Protein AF-A0A0N5BF12-F1 (afdb_monomer_lite)

Organism: Strongyloides papillosus (NCBI:txid174720)

Structure (mmCIF, N/CA/C/O backbone):
data_AF-A0A0N5BF12-F1
#
_entry.id   AF-A0A0N5BF12-F1
#
loop_
_atom_site.group_PDB
_atom_site.id
_atom_site.type_symbol
_atom_site.label_atom_id
_atom_site.label_alt_id
_atom_site.label_comp_id
_atom_site.label_asym_id
_atom_site.label_entity_id
_atom_site.label_seq_id
_atom_site.pdbx_PDB_ins_code
_atom_site.Cartn_x
_atom_site.Cartn_y
_atom_site.Cartn_z
_atom_site.occupancy
_atom_site.B_iso_or_equiv
_atom_site.auth_seq_id
_atom_site.auth_comp_id
_atom_site.auth_asym_id
_atom_site.auth_atom_id
_atom_site.pdbx_PDB_model_num
ATOM 1 N N . MET A 1 1 ? 29.589 -7.990 -1.585 1.00 37.62 1 MET A N 1
ATOM 2 C CA . MET A 1 1 ? 29.046 -6.636 -1.322 1.00 37.62 1 MET A CA 1
ATOM 3 C C . MET A 1 1 ? 29.061 -5.753 -2.573 1.00 37.62 1 MET A C 1
ATOM 5 O O . MET A 1 1 ? 28.002 -5.267 -2.945 1.00 37.62 1 MET A O 1
ATOM 9 N N . TYR A 1 2 ? 30.190 -5.643 -3.291 1.00 28.61 2 TYR A N 1
ATOM 10 C CA . TYR A 1 2 ? 30.292 -4.866 -4.543 1.00 28.61 2 TYR A CA 1
ATOM 11 C C . TYR A 1 2 ? 29.327 -5.344 -5.652 1.00 28.61 2 TYR A C 1
ATOM 13 O O . TYR A 1 2 ? 28.677 -4.525 -6.284 1.00 28.61 2 TYR A O 1
ATOM 21 N N . LEU A 1 3 ? 29.133 -6.661 -5.820 1.00 28.19 3 LEU A N 1
ATOM 22 C CA . LEU A 1 3 ? 28.172 -7.225 -6.788 1.00 28.19 3 LEU A CA 1
ATOM 23 C C . LEU A 1 3 ? 26.692 -7.016 -6.412 1.00 28.19 3 LEU A C 1
ATOM 25 O O . LEU A 1 3 ? 25.857 -6.921 -7.302 1.00 28.19 3 LEU A O 1
ATOM 29 N N . PHE A 1 4 ? 26.367 -6.931 -5.116 1.00 35.53 4 PHE A N 1
ATOM 30 C CA . PHE A 1 4 ? 24.990 -6.753 -4.622 1.00 35.53 4 PHE A CA 1
ATOM 31 C C . PHE A 1 4 ? 24.535 -5.295 -4.783 1.00 35.53 4 PHE A C 1
ATOM 33 O O . PHE A 1 4 ? 23.446 -5.023 -5.279 1.00 35.53 4 PHE A O 1
ATOM 40 N N . ALA A 1 5 ? 25.427 -4.347 -4.473 1.00 38.00 5 ALA A N 1
ATOM 41 C CA . ALA A 1 5 ? 25.211 -2.934 -4.769 1.00 38.00 5 ALA A CA 1
ATOM 42 C C . ALA A 1 5 ? 25.108 -2.690 -6.285 1.00 38.00 5 ALA A C 1
ATOM 44 O O . ALA A 1 5 ? 24.227 -1.958 -6.731 1.00 38.00 5 ALA A O 1
ATOM 45 N N . LYS A 1 6 ? 25.930 -3.383 -7.092 1.00 38.12 6 LYS A N 1
ATOM 46 C CA . LYS A 1 6 ? 25.865 -3.282 -8.555 1.00 38.12 6 LYS A CA 1
ATOM 47 C C . LYS A 1 6 ? 24.663 -3.985 -9.200 1.00 38.12 6 LYS A C 1
ATOM 49 O O . LYS A 1 6 ? 24.475 -3.852 -10.392 1.00 38.12 6 LYS A O 1
ATOM 54 N N . THR A 1 7 ? 23.866 -4.765 -8.475 1.00 46.75 7 THR A N 1
ATOM 55 C CA . THR A 1 7 ? 22.703 -5.462 -9.063 1.00 46.75 7 THR A CA 1
ATOM 56 C C . THR A 1 7 ? 21.375 -4.868 -8.626 1.00 46.75 7 THR A C 1
ATOM 58 O O . THR A 1 7 ? 20.435 -4.917 -9.421 1.00 46.75 7 THR A O 1
ATOM 61 N N . ILE A 1 8 ? 21.310 -4.292 -7.421 1.00 46.97 8 ILE A N 1
ATOM 62 C CA . ILE A 1 8 ? 20.120 -3.613 -6.889 1.00 46.97 8 ILE A CA 1
ATOM 63 C C . ILE A 1 8 ? 20.151 -2.115 -7.233 1.00 46.97 8 ILE A C 1
ATOM 65 O O . ILE A 1 8 ? 19.179 -1.604 -7.772 1.00 46.97 8 ILE A O 1
ATOM 69 N N . PHE A 1 9 ? 21.287 -1.426 -7.043 1.00 44.34 9 PHE A N 1
ATOM 70 C CA . PHE A 1 9 ? 21.372 0.027 -7.257 1.00 44.34 9 PHE A CA 1
ATOM 71 C C . PHE A 1 9 ? 21.919 0.459 -8.627 1.00 44.34 9 PHE A C 1
ATOM 73 O O . PHE A 1 9 ? 21.584 1.555 -9.068 1.00 44.34 9 PHE A O 1
ATOM 80 N N . SER A 1 10 ? 22.710 -0.360 -9.342 1.00 44.72 10 SER A N 1
ATOM 81 C CA . SER A 1 10 ? 23.391 0.105 -10.580 1.00 44.72 10 SER A CA 1
ATOM 82 C C . SER A 1 10 ? 22.486 0.359 -11.782 1.00 44.72 10 SER A C 1
ATOM 84 O O . SER A 1 10 ? 22.983 0.692 -12.855 1.00 44.72 10 SER A O 1
ATOM 86 N N . GLN A 1 11 ? 21.193 0.100 -11.652 1.00 56.38 11 GLN A N 1
ATOM 87 C CA . GLN A 1 11 ? 20.221 0.377 -12.701 1.00 56.38 11 GLN A CA 1
ATOM 88 C C . GLN A 1 11 ? 19.159 1.349 -12.205 1.00 56.38 11 GLN A C 1
ATOM 90 O O . GLN A 1 11 ? 18.125 1.488 -12.835 1.00 56.38 11 GLN A O 1
ATOM 95 N N . CYS A 1 12 ? 19.376 2.050 -11.093 1.00 61.88 12 CYS A N 1
ATOM 96 C CA . CYS A 1 12 ? 18.448 3.087 -10.685 1.00 61.88 12 CYS A CA 1
ATOM 97 C C . CYS A 1 12 ? 18.539 4.301 -11.639 1.00 61.88 12 CYS A C 1
ATOM 99 O O . CYS A 1 12 ? 19.627 4.839 -11.833 1.00 61.88 12 CYS A O 1
ATOM 101 N N . PRO A 1 13 ? 17.410 4.815 -12.165 1.00 60.56 13 PRO A N 1
ATOM 102 C CA . PRO A 1 13 ? 17.403 5.947 -13.099 1.00 60.56 13 PRO A CA 1
ATOM 103 C C . PRO A 1 13 ? 17.800 7.289 -12.448 1.00 60.56 13 PRO A C 1
ATOM 105 O O . PRO A 1 13 ? 17.883 8.313 -13.119 1.00 60.56 13 PRO A O 1
ATOM 108 N N . ASN A 1 14 ? 17.948 7.328 -11.121 1.00 71.50 14 ASN A N 1
ATOM 109 C CA . ASN A 1 14 ? 18.557 8.421 -10.361 1.00 71.50 14 ASN A CA 1
ATOM 110 C C . ASN A 1 14 ? 19.029 7.871 -9.008 1.00 71.50 14 ASN A C 1
ATOM 112 O O . ASN A 1 14 ? 18.220 7.716 -8.091 1.00 71.50 14 ASN A O 1
ATOM 116 N N . GLU A 1 15 ? 20.326 7.588 -8.886 1.00 69.56 15 GLU A N 1
ATOM 117 C CA . GLU A 1 15 ? 20.910 6.971 -7.688 1.00 69.56 15 GLU A CA 1
ATOM 118 C C . GLU A 1 15 ? 20.524 7.700 -6.392 1.00 69.56 15 GLU A C 1
ATOM 120 O O . GLU A 1 15 ? 20.140 7.051 -5.421 1.00 69.56 15 GLU A O 1
ATOM 125 N N . GLY A 1 16 ? 20.518 9.038 -6.386 1.00 74.94 16 GLY A N 1
ATOM 126 C CA . GLY A 1 16 ? 20.126 9.831 -5.218 1.00 74.94 16 GLY A CA 1
ATOM 127 C C . GLY A 1 16 ? 18.671 9.606 -4.795 1.00 74.94 16 GLY A C 1
ATOM 128 O O . GLY A 1 16 ? 18.388 9.458 -3.605 1.00 74.94 16 GLY A O 1
ATOM 129 N N . TYR A 1 17 ? 17.749 9.510 -5.760 1.00 74.38 17 TYR A N 1
ATOM 130 C CA . TYR A 1 17 ? 16.345 9.181 -5.488 1.00 74.38 17 TYR A CA 1
ATOM 131 C C . TYR A 1 17 ? 16.207 7.781 -4.883 1.00 74.38 17 TYR A C 1
ATOM 133 O O . TYR A 1 17 ? 15.533 7.621 -3.867 1.00 74.38 17 TYR A O 1
ATOM 141 N N . CYS A 1 18 ? 16.864 6.772 -5.459 1.00 73.25 18 CYS A N 1
ATOM 142 C CA . CYS A 1 18 ? 16.762 5.400 -4.957 1.00 73.25 18 CYS A CA 1
ATOM 143 C C . CYS A 1 18 ? 17.386 5.224 -3.581 1.00 73.25 18 CYS A C 1
ATOM 145 O O . CYS A 1 18 ? 16.787 4.577 -2.724 1.00 73.25 18 CYS A O 1
ATOM 147 N N . VAL A 1 19 ? 18.552 5.828 -3.342 1.00 78.19 19 VAL A N 1
ATOM 148 C CA . VAL A 1 19 ? 19.183 5.827 -2.019 1.00 78.19 19 VAL A CA 1
ATOM 149 C C . VAL A 1 19 ? 18.247 6.477 -1.001 1.00 78.19 19 VAL A C 1
ATOM 151 O O . VAL A 1 19 ? 17.974 5.882 0.040 1.00 78.19 19 VAL A O 1
ATOM 154 N N . GLY A 1 20 ? 17.673 7.641 -1.327 1.00 80.75 20 GLY A N 1
ATOM 155 C CA . GLY A 1 20 ? 16.701 8.321 -0.470 1.00 80.75 20 GLY A CA 1
ATOM 156 C C . GLY A 1 20 ? 15.465 7.466 -0.169 1.00 80.75 20 GLY A C 1
ATOM 157 O O . GLY A 1 20 ? 15.116 7.278 0.996 1.00 80.75 20 GLY A O 1
ATOM 158 N N . MET A 1 21 ? 14.833 6.893 -1.196 1.00 79.06 21 MET A N 1
ATOM 159 C CA . MET A 1 21 ? 13.653 6.034 -1.039 1.00 79.06 21 MET A CA 1
ATOM 160 C C . MET A 1 21 ? 13.956 4.760 -0.247 1.00 79.06 21 MET A C 1
ATOM 162 O O . MET A 1 21 ? 13.140 4.348 0.576 1.00 79.06 21 MET A O 1
ATOM 166 N N . THR A 1 22 ? 15.137 4.172 -0.432 1.00 78.81 22 THR A N 1
ATOM 167 C CA . THR A 1 22 ? 15.565 2.986 0.321 1.00 78.81 22 THR A CA 1
ATOM 168 C C . THR A 1 22 ? 15.752 3.316 1.798 1.00 78.81 22 THR A C 1
ATOM 170 O O . THR A 1 22 ? 15.231 2.606 2.656 1.00 78.81 22 THR A O 1
ATOM 173 N N . ILE A 1 23 ? 16.432 4.424 2.115 1.00 84.19 23 ILE A N 1
ATOM 174 C CA . ILE A 1 23 ? 16.608 4.887 3.500 1.00 84.19 23 ILE A CA 1
ATOM 175 C C . ILE A 1 23 ? 15.245 5.146 4.151 1.00 84.19 23 ILE A C 1
ATOM 177 O O . ILE A 1 23 ? 14.984 4.656 5.250 1.00 84.19 23 ILE A O 1
ATOM 181 N N . LEU A 1 24 ? 14.351 5.863 3.462 1.00 84.88 24 LEU A N 1
ATOM 182 C CA . LEU A 1 24 ? 12.989 6.110 3.941 1.00 84.88 24 LEU A CA 1
ATOM 183 C C . LEU A 1 24 ? 12.221 4.807 4.166 1.00 84.88 24 LEU A C 1
ATOM 185 O O . LEU A 1 24 ? 11.519 4.682 5.167 1.00 84.88 24 LEU A O 1
ATOM 189 N N . SER A 1 25 ? 12.376 3.826 3.275 1.00 84.25 25 SER A N 1
ATOM 190 C CA . SER A 1 25 ? 11.715 2.533 3.408 1.00 84.25 25 SER A CA 1
ATOM 191 C C . SER A 1 25 ? 12.232 1.733 4.605 1.00 84.25 25 SER A C 1
ATOM 193 O O . SER A 1 25 ? 11.426 1.167 5.341 1.00 84.25 25 SER A O 1
ATOM 195 N N . ILE A 1 26 ? 13.542 1.751 4.872 1.00 85.69 26 ILE A N 1
ATOM 196 C CA . ILE A 1 26 ? 14.138 1.126 6.064 1.00 85.69 26 ILE A CA 1
ATOM 197 C C . ILE A 1 26 ? 13.602 1.784 7.341 1.00 85.69 26 ILE A C 1
ATOM 199 O O . ILE A 1 26 ? 13.164 1.088 8.258 1.00 85.69 26 ILE A O 1
ATOM 203 N N . ILE A 1 27 ? 13.594 3.120 7.399 1.00 89.25 27 ILE A N 1
ATOM 204 C CA . ILE A 1 27 ? 13.068 3.865 8.553 1.00 89.25 27 ILE A CA 1
ATOM 205 C C . ILE A 1 27 ? 11.590 3.526 8.770 1.00 89.25 27 ILE A C 1
ATOM 207 O O . ILE A 1 27 ? 11.186 3.183 9.883 1.00 89.25 27 ILE A O 1
ATOM 211 N N . ALA A 1 28 ? 10.785 3.572 7.709 1.00 89.12 28 ALA A N 1
ATOM 212 C CA . ALA A 1 28 ? 9.370 3.239 7.776 1.00 89.12 28 ALA A CA 1
ATOM 213 C C . ALA A 1 28 ? 9.152 1.789 8.234 1.00 89.12 28 ALA A C 1
ATOM 215 O O . ALA A 1 28 ? 8.302 1.554 9.089 1.00 89.12 28 ALA A O 1
ATOM 216 N N . MET A 1 29 ? 9.951 0.831 7.763 1.00 89.44 29 MET A N 1
ATOM 217 C CA . MET A 1 29 ? 9.884 -0.567 8.195 1.00 89.44 29 MET A CA 1
ATOM 218 C C . MET A 1 29 ? 10.154 -0.729 9.700 1.00 89.44 29 MET A C 1
ATOM 220 O O . MET A 1 29 ? 9.431 -1.453 10.386 1.00 89.44 29 MET A O 1
ATOM 224 N N . LEU A 1 30 ? 11.137 -0.012 10.255 1.00 92.50 30 LEU A N 1
ATOM 225 C CA . LEU A 1 30 ? 11.402 -0.018 11.700 1.00 92.50 30 LEU A CA 1
ATOM 226 C C . LEU A 1 30 ? 10.214 0.531 12.503 1.00 92.50 30 LEU A C 1
ATOM 228 O O . LEU A 1 30 ? 9.833 -0.048 13.526 1.00 92.50 30 LEU A O 1
ATOM 232 N N . VAL A 1 31 ? 9.591 1.612 12.026 1.00 92.38 31 VAL A N 1
ATOM 233 C CA . VAL A 1 31 ? 8.385 2.190 12.645 1.00 92.38 31 VAL A CA 1
ATOM 234 C C . VAL A 1 31 ? 7.217 1.202 12.585 1.00 92.38 31 VAL A C 1
ATOM 236 O O . VAL A 1 31 ? 6.551 0.972 13.595 1.00 92.38 31 VAL A O 1
ATOM 239 N N . GLN A 1 32 ? 6.998 0.575 11.428 1.00 91.44 32 GLN A N 1
ATOM 240 C CA . GLN A 1 32 ? 5.962 -0.436 11.206 1.00 91.44 32 GLN A CA 1
ATOM 241 C C . GLN A 1 32 ? 6.098 -1.605 12.185 1.00 91.44 32 GLN A C 1
ATOM 243 O O . GLN A 1 32 ? 5.151 -1.922 12.906 1.00 91.44 32 GLN A O 1
ATOM 248 N N . LEU A 1 33 ? 7.294 -2.192 12.276 1.00 93.69 33 LEU A N 1
ATOM 249 C CA . LEU A 1 33 ? 7.576 -3.298 13.189 1.00 93.69 33 LEU A CA 1
ATOM 250 C C . LEU A 1 33 ? 7.368 -2.888 14.648 1.00 93.69 33 LEU A C 1
ATOM 252 O O . LEU A 1 33 ? 6.701 -3.602 15.396 1.00 93.69 33 LEU A O 1
ATOM 256 N N . THR A 1 34 ? 7.868 -1.716 15.048 1.00 94.94 34 THR A N 1
ATOM 257 C CA . THR A 1 34 ? 7.698 -1.198 16.416 1.00 94.94 34 THR A CA 1
ATOM 258 C C . THR A 1 34 ? 6.219 -1.061 16.787 1.00 94.94 34 THR A C 1
ATOM 260 O O . THR A 1 34 ? 5.807 -1.483 17.871 1.00 94.94 34 THR A O 1
ATOM 263 N N . LEU A 1 35 ? 5.396 -0.536 15.873 1.00 93.06 35 LEU A N 1
ATOM 264 C CA . LEU A 1 35 ? 3.949 -0.416 16.060 1.00 93.06 35 LEU A CA 1
ATOM 265 C C . LEU A 1 35 ? 3.264 -1.782 16.167 1.00 93.06 35 LEU A C 1
ATOM 267 O O . LEU A 1 35 ? 2.429 -1.971 17.053 1.00 93.06 35 LEU A O 1
ATOM 271 N N . VAL A 1 36 ? 3.631 -2.747 15.319 1.00 94.88 36 VAL A N 1
ATOM 272 C CA . VAL A 1 36 ? 3.109 -4.120 15.402 1.00 94.88 36 VAL A CA 1
ATOM 273 C C . VAL A 1 36 ? 3.443 -4.738 16.759 1.00 94.88 36 VAL A C 1
ATOM 275 O O . VAL A 1 36 ? 2.544 -5.240 17.434 1.00 94.88 36 VAL A O 1
ATOM 278 N N . PHE A 1 37 ? 4.698 -4.657 17.211 1.00 94.88 37 PHE A N 1
ATOM 279 C CA . PHE A 1 37 ? 5.101 -5.183 18.518 1.00 94.88 37 PHE A CA 1
ATOM 280 C C . PHE A 1 37 ? 4.327 -4.534 19.667 1.00 94.88 37 PHE A C 1
ATOM 282 O O . PHE A 1 37 ? 3.855 -5.233 20.570 1.00 94.88 37 PHE A O 1
ATOM 289 N N . TYR A 1 38 ? 4.158 -3.210 19.625 1.00 93.81 38 TYR A N 1
ATOM 290 C CA . TYR A 1 38 ? 3.376 -2.472 20.613 1.00 93.81 38 TYR A CA 1
ATOM 291 C C . TYR A 1 38 ? 1.918 -2.955 20.664 1.00 93.81 38 TYR A C 1
ATOM 293 O O . TYR A 1 38 ? 1.400 -3.268 21.740 1.00 93.81 38 TYR A O 1
ATOM 301 N N . LEU A 1 39 ? 1.264 -3.075 19.507 1.00 92.75 39 LEU A N 1
ATOM 302 C CA . LEU A 1 39 ? -0.130 -3.506 19.412 1.00 92.75 39 LEU A CA 1
ATOM 303 C C . LEU A 1 39 ? -0.316 -4.962 19.834 1.00 92.75 39 LEU A C 1
ATOM 305 O O . LEU A 1 39 ? -1.197 -5.241 20.640 1.00 92.75 39 LEU A O 1
ATOM 309 N N . VAL A 1 40 ? 0.557 -5.874 19.400 1.00 93.50 40 VAL A N 1
ATOM 310 C CA . VAL A 1 40 ? 0.513 -7.291 19.798 1.00 93.50 40 VAL A CA 1
ATOM 311 C C . VAL A 1 40 ? 0.685 -7.450 21.311 1.00 93.50 40 VAL A C 1
ATOM 313 O O . VAL A 1 40 ? -0.018 -8.248 21.936 1.00 93.50 40 VAL A O 1
ATOM 316 N N . LYS A 1 41 ? 1.585 -6.677 21.933 1.00 93.31 41 LYS A N 1
ATOM 317 C CA . LYS A 1 41 ? 1.769 -6.684 23.393 1.00 93.31 41 LYS A CA 1
ATOM 318 C C . LYS A 1 41 ? 0.500 -6.242 24.126 1.00 93.31 41 LYS A C 1
ATOM 320 O O . LYS A 1 41 ? 0.149 -6.848 25.138 1.00 93.31 41 LYS A O 1
ATOM 325 N N . ASN A 1 42 ? -0.187 -5.218 23.621 1.00 89.44 42 ASN A N 1
ATOM 326 C CA . ASN A 1 42 ? -1.436 -4.723 24.205 1.00 89.44 42 ASN A CA 1
ATOM 327 C C . ASN A 1 42 ? -2.623 -5.652 23.932 1.00 89.44 42 ASN A C 1
ATOM 329 O O . ASN A 1 42 ? -3.422 -5.886 24.833 1.00 89.44 42 ASN A O 1
ATOM 333 N N . TYR A 1 43 ? -2.698 -6.242 22.740 1.00 89.00 43 TYR A N 1
ATOM 334 C CA . TYR A 1 43 ? -3.671 -7.272 22.383 1.00 89.00 43 TYR A CA 1
ATOM 335 C C . TYR A 1 43 ? -3.615 -8.450 23.358 1.00 89.00 43 TYR A C 1
ATOM 337 O O . TYR A 1 43 ? -4.635 -8.822 23.923 1.00 89.00 43 TYR A O 1
ATOM 345 N N . LYS A 1 44 ? -2.420 -8.977 23.658 1.00 86.62 44 LYS A N 1
ATOM 346 C CA . LYS A 1 44 ? -2.258 -10.087 24.617 1.00 86.62 44 LYS A CA 1
ATOM 347 C C . LYS A 1 44 ? -2.728 -9.756 26.038 1.00 86.62 44 LYS A C 1
ATOM 349 O O . LYS A 1 44 ? -3.000 -10.665 26.814 1.00 86.62 44 LYS A O 1
ATOM 354 N N . ARG A 1 45 ? -2.785 -8.472 26.392 1.00 86.44 45 ARG A N 1
ATOM 355 C CA . ARG A 1 45 ? -3.184 -7.984 27.720 1.00 86.44 45 ARG A CA 1
ATOM 356 C C . ARG A 1 45 ? -4.635 -7.507 27.777 1.00 86.44 45 ARG A C 1
ATOM 358 O O . ARG A 1 45 ? -5.114 -7.191 28.860 1.00 86.44 45 ARG A O 1
ATOM 365 N N . SER A 1 46 ? -5.322 -7.412 26.640 1.00 77.81 46 SER A N 1
ATOM 366 C CA . SER A 1 46 ? -6.616 -6.747 26.529 1.00 77.81 46 SER A CA 1
ATOM 367 C C . SER A 1 46 ? -7.638 -7.639 25.837 1.00 77.81 46 SER A C 1
ATOM 369 O O . SER A 1 46 ? -7.383 -8.161 24.758 1.00 77.81 46 SER A O 1
ATOM 371 N N . ASN A 1 47 ? -8.844 -7.748 26.398 1.00 75.25 47 ASN A N 1
ATOM 372 C CA . ASN A 1 47 ? -9.958 -8.426 25.725 1.00 75.25 47 ASN A CA 1
ATOM 373 C C . ASN A 1 47 ? -10.785 -7.476 24.830 1.00 75.25 47 ASN A C 1
ATOM 375 O O . ASN A 1 47 ? -11.935 -7.754 24.506 1.00 75.25 47 ASN A O 1
ATOM 379 N N . ASN A 1 48 ? -10.212 -6.330 24.456 1.00 81.88 48 ASN A N 1
ATOM 380 C CA . ASN A 1 48 ? -10.890 -5.238 23.765 1.00 81.88 48 ASN A CA 1
ATOM 381 C 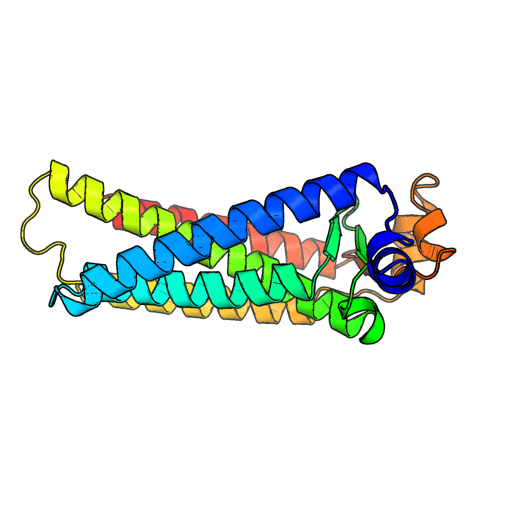C . ASN A 1 48 ? -10.891 -5.428 22.239 1.00 81.88 48 ASN A C 1
ATOM 383 O O . ASN A 1 48 ? -9.826 -5.371 21.622 1.00 81.88 48 ASN A O 1
ATOM 387 N N . ASP A 1 49 ? -12.071 -5.579 21.630 1.00 80.44 49 ASP A N 1
ATOM 388 C CA . ASP A 1 49 ? -12.237 -5.796 20.184 1.00 80.44 49 ASP A CA 1
ATOM 389 C C . ASP A 1 49 ? -11.644 -4.672 19.324 1.00 80.44 49 ASP A C 1
ATOM 391 O O . ASP A 1 49 ? -11.134 -4.942 18.235 1.00 80.44 49 ASP A O 1
ATOM 395 N N . TYR A 1 50 ? -11.609 -3.438 19.834 1.00 83.00 50 TYR A N 1
ATOM 396 C CA . TYR A 1 50 ? -10.908 -2.323 19.195 1.00 83.00 50 TYR A CA 1
ATOM 397 C C . TYR A 1 50 ? -9.408 -2.612 19.023 1.00 83.00 50 TYR A C 1
ATOM 399 O O . TYR A 1 50 ? -8.862 -2.461 17.930 1.00 83.00 50 TYR A O 1
ATOM 407 N N . ILE A 1 51 ? -8.736 -3.081 20.083 1.00 86.38 51 ILE A N 1
ATOM 408 C CA . ILE A 1 51 ? -7.303 -3.413 20.033 1.00 86.38 51 ILE A CA 1
ATOM 409 C C . ILE A 1 51 ? -7.068 -4.636 19.144 1.00 86.38 51 ILE A C 1
ATOM 411 O O . ILE A 1 51 ? -6.075 -4.665 18.415 1.00 86.38 51 ILE A O 1
ATOM 415 N N . LYS A 1 52 ? -7.982 -5.619 19.146 1.00 85.75 52 LYS A N 1
ATOM 416 C CA . LYS A 1 52 ? -7.898 -6.788 18.251 1.00 85.75 52 LYS A CA 1
ATOM 417 C C . LYS A 1 52 ? -7.927 -6.358 16.785 1.00 85.75 52 LYS A C 1
ATOM 419 O O . LYS A 1 52 ? -7.037 -6.735 16.026 1.00 85.75 52 LYS A O 1
ATOM 424 N N . PHE A 1 53 ? -8.900 -5.527 16.408 1.00 83.00 53 PHE A N 1
ATOM 425 C CA . PHE A 1 53 ? -9.027 -5.025 15.042 1.00 83.00 53 PHE A CA 1
ATOM 426 C C . PHE A 1 53 ? -7.820 -4.176 14.635 1.00 83.00 53 PHE A C 1
ATOM 428 O O . PHE A 1 53 ? -7.226 -4.409 13.587 1.00 83.00 53 PHE A O 1
ATOM 435 N N . LEU A 1 54 ? -7.400 -3.242 15.493 1.00 87.31 54 LEU A N 1
ATOM 436 C CA . LEU A 1 54 ? -6.256 -2.373 15.224 1.00 87.31 54 LEU A CA 1
ATOM 437 C C . LEU A 1 54 ? -4.963 -3.183 15.019 1.00 87.31 54 LEU A C 1
ATOM 439 O O . LEU A 1 54 ? -4.187 -2.896 14.109 1.00 87.31 54 LEU A O 1
ATOM 443 N N . THR A 1 55 ? -4.766 -4.235 15.818 1.00 90.75 55 THR A N 1
ATOM 444 C CA . THR A 1 55 ? -3.630 -5.159 15.683 1.00 90.75 55 THR A CA 1
ATOM 445 C C . THR A 1 55 ? -3.701 -5.946 14.374 1.00 90.75 55 THR A C 1
ATOM 447 O O . THR A 1 55 ? -2.705 -6.018 13.658 1.00 90.75 55 THR A O 1
ATOM 450 N N . PHE A 1 56 ? -4.868 -6.500 14.028 1.00 87.00 56 PHE A N 1
ATOM 451 C CA . PHE A 1 56 ? -5.068 -7.250 12.786 1.00 87.00 56 PHE A CA 1
ATOM 452 C C . PHE A 1 56 ? -4.802 -6.395 11.541 1.00 87.00 56 PHE A C 1
ATOM 454 O O . PHE A 1 56 ? -4.030 -6.796 10.665 1.00 87.00 56 PHE A O 1
ATOM 461 N N . THR A 1 57 ? -5.393 -5.199 11.479 1.00 84.56 57 THR A N 1
ATOM 462 C CA . THR A 1 57 ? -5.210 -4.272 10.357 1.00 84.56 57 THR A CA 1
ATOM 463 C C . THR A 1 57 ? -3.751 -3.856 10.243 1.00 84.56 57 THR A C 1
ATOM 465 O O . THR A 1 57 ? -3.217 -3.832 9.136 1.00 84.56 57 THR A O 1
ATOM 468 N N . LYS A 1 58 ? -3.068 -3.611 11.372 1.00 91.25 58 LYS A N 1
ATOM 469 C CA . LYS A 1 58 ? -1.654 -3.235 11.334 1.00 91.25 58 LYS A CA 1
ATOM 470 C C . LYS A 1 58 ? -0.756 -4.363 10.847 1.00 91.25 58 LYS A C 1
ATOM 472 O O . LYS A 1 58 ? 0.068 -4.121 9.979 1.00 91.25 58 LYS A O 1
ATOM 477 N N . ILE A 1 59 ? -0.946 -5.590 11.338 1.00 91.00 59 ILE A N 1
ATOM 478 C CA . ILE A 1 59 ? -0.199 -6.762 10.852 1.00 91.00 59 ILE A CA 1
ATOM 479 C C . ILE A 1 59 ? -0.410 -6.935 9.345 1.00 91.00 59 ILE A C 1
ATOM 481 O O . ILE A 1 59 ? 0.558 -7.089 8.604 1.00 91.00 59 ILE A O 1
ATOM 485 N N . SER A 1 60 ? -1.661 -6.856 8.887 1.00 85.12 60 SER A N 1
ATOM 486 C CA . SER A 1 60 ? -2.003 -6.992 7.468 1.00 85.12 60 SER A CA 1
ATOM 487 C C . SER A 1 60 ? -1.321 -5.913 6.622 1.00 85.12 60 SER A C 1
ATOM 489 O O . SER A 1 60 ? -0.676 -6.229 5.624 1.00 85.12 60 SER A O 1
ATOM 491 N N . ALA A 1 61 ? -1.392 -4.649 7.051 1.00 86.12 61 ALA A N 1
ATOM 492 C CA . ALA A 1 61 ? -0.736 -3.534 6.376 1.00 86.12 61 ALA A CA 1
ATOM 493 C C . ALA A 1 61 ? 0.791 -3.697 6.349 1.00 86.12 61 ALA A C 1
ATOM 495 O O . ALA A 1 61 ? 1.405 -3.515 5.301 1.00 86.12 61 ALA A O 1
ATOM 496 N N . THR A 1 62 ? 1.407 -4.121 7.458 1.00 90.12 62 THR A N 1
ATOM 497 C CA . THR A 1 62 ? 2.853 -4.356 7.531 1.00 90.12 62 THR A CA 1
ATOM 498 C C . THR A 1 62 ? 3.298 -5.506 6.628 1.00 90.12 62 THR A C 1
ATOM 500 O O . THR A 1 62 ? 4.346 -5.384 6.002 1.00 90.12 62 THR A O 1
ATOM 503 N N . ILE A 1 63 ? 2.527 -6.592 6.489 1.00 87.31 63 ILE A N 1
ATOM 504 C CA . ILE A 1 63 ? 2.847 -7.682 5.546 1.00 87.31 63 ILE A CA 1
ATOM 505 C C . ILE A 1 63 ? 2.873 -7.154 4.110 1.00 87.31 63 ILE A C 1
ATOM 507 O O . ILE A 1 63 ? 3.851 -7.369 3.393 1.00 87.31 63 ILE A O 1
ATOM 511 N N . VAL A 1 64 ? 1.832 -6.420 3.702 1.00 83.25 64 VAL A N 1
ATOM 512 C CA . VAL A 1 64 ? 1.764 -5.842 2.352 1.00 83.25 64 VAL A CA 1
ATOM 513 C C . VAL A 1 64 ? 2.887 -4.823 2.149 1.00 83.25 64 VAL A C 1
ATOM 515 O O . VAL A 1 64 ? 3.565 -4.857 1.127 1.00 83.25 64 VAL A O 1
ATOM 518 N N . TYR A 1 65 ? 3.151 -3.967 3.139 1.00 84.50 65 TYR A N 1
ATOM 519 C CA . TYR A 1 65 ? 4.253 -3.008 3.099 1.00 84.50 65 TYR A CA 1
ATOM 520 C C . TYR A 1 65 ? 5.615 -3.697 2.971 1.00 84.50 65 TYR A C 1
ATOM 522 O O . TYR A 1 65 ? 6.444 -3.257 2.186 1.00 84.50 65 TYR A O 1
ATOM 530 N N . SER A 1 66 ? 5.839 -4.795 3.697 1.00 85.12 66 SER A N 1
ATOM 531 C CA . SER A 1 66 ? 7.084 -5.571 3.636 1.00 85.12 66 SER A CA 1
ATOM 532 C C . SER A 1 66 ? 7.291 -6.157 2.244 1.00 85.12 66 SER A C 1
ATOM 534 O O . SER A 1 66 ? 8.386 -6.074 1.695 1.00 85.12 66 SER A O 1
ATOM 536 N N . TYR A 1 67 ? 6.227 -6.706 1.650 1.00 82.19 67 TYR A N 1
ATOM 537 C CA . TYR A 1 67 ? 6.262 -7.192 0.276 1.00 82.19 67 TYR A CA 1
ATOM 538 C C . TYR A 1 67 ? 6.620 -6.064 -0.701 1.00 82.19 67 TYR A C 1
ATOM 540 O O . TYR A 1 67 ? 7.516 -6.227 -1.527 1.00 82.19 67 TYR A O 1
ATOM 548 N N . VAL A 1 68 ? 5.978 -4.899 -0.566 1.00 79.62 68 VAL A N 1
ATOM 549 C CA . VAL A 1 68 ? 6.272 -3.733 -1.407 1.00 79.62 68 VAL A CA 1
ATOM 550 C C . VAL A 1 68 ? 7.718 -3.274 -1.219 1.00 79.62 68 VAL A C 1
ATOM 552 O O . VAL A 1 68 ? 8.453 -3.178 -2.185 1.00 79.62 68 VAL A O 1
ATOM 555 N N . SER A 1 69 ? 8.161 -3.073 0.015 1.00 78.31 69 SER A N 1
ATOM 556 C CA . SER A 1 69 ? 9.499 -2.576 0.348 1.00 78.31 69 SER A CA 1
ATOM 557 C C . SER A 1 69 ? 10.634 -3.486 -0.142 1.00 78.31 69 SER A C 1
ATOM 559 O O . SER A 1 69 ? 11.656 -2.988 -0.599 1.00 78.31 69 SER A O 1
ATOM 561 N N . ILE A 1 70 ? 10.465 -4.812 -0.064 1.00 76.06 70 ILE A N 1
ATOM 562 C CA . ILE A 1 70 ? 11.523 -5.778 -0.408 1.00 76.06 70 ILE A CA 1
ATOM 563 C C . ILE A 1 70 ? 11.567 -6.069 -1.910 1.00 76.06 70 ILE A C 1
ATOM 565 O O . ILE A 1 70 ? 12.644 -6.220 -2.485 1.00 76.06 70 ILE A O 1
ATOM 569 N N . PHE A 1 71 ? 10.401 -6.220 -2.543 1.00 73.38 71 PHE A N 1
ATOM 570 C CA . PHE A 1 71 ? 10.323 -6.699 -3.924 1.00 73.38 71 PHE A CA 1
ATOM 571 C C . PHE A 1 71 ? 10.081 -5.580 -4.935 1.00 73.38 71 PHE A C 1
ATOM 573 O O . PHE A 1 71 ? 10.431 -5.741 -6.108 1.00 73.38 71 PHE A O 1
ATOM 580 N N . ILE A 1 72 ? 9.476 -4.473 -4.499 1.00 73.62 72 ILE A N 1
ATOM 581 C CA . ILE A 1 72 ? 8.950 -3.419 -5.360 1.00 73.62 72 ILE A CA 1
ATOM 582 C C . ILE A 1 72 ? 9.724 -2.128 -5.127 1.00 73.62 72 ILE A C 1
ATOM 584 O O . ILE A 1 72 ? 9.448 -1.341 -4.226 1.00 73.62 72 ILE A O 1
ATOM 588 N N . GLU A 1 73 ? 10.637 -1.860 -6.039 1.00 72.50 73 GLU A N 1
ATOM 589 C CA . GLU A 1 73 ? 11.244 -0.550 -6.188 1.00 72.50 73 GLU A CA 1
ATOM 590 C C . GLU A 1 73 ? 10.671 0.071 -7.472 1.00 72.50 73 GLU A C 1
ATOM 592 O O . GLU A 1 73 ? 10.723 -0.501 -8.567 1.00 72.50 73 GLU A O 1
ATOM 597 N N . VAL A 1 74 ? 10.004 1.215 -7.312 1.00 71.12 74 VAL A N 1
ATOM 598 C CA . VAL A 1 74 ? 9.289 1.899 -8.393 1.00 71.12 74 VAL A CA 1
ATOM 599 C C . VAL A 1 74 ? 9.614 3.379 -8.411 1.00 71.12 74 VAL A C 1
ATOM 601 O O . VAL A 1 74 ? 9.680 4.030 -7.369 1.00 71.12 74 VAL A O 1
ATOM 604 N N . ARG A 1 75 ? 9.714 3.934 -9.618 1.00 70.56 75 ARG A N 1
ATOM 605 C CA . ARG A 1 75 ? 9.661 5.377 -9.854 1.00 70.56 75 ARG A CA 1
ATOM 606 C C . ARG A 1 75 ? 8.444 5.680 -10.699 1.00 70.56 75 ARG A C 1
ATOM 608 O O . ARG A 1 75 ? 8.347 5.268 -11.856 1.00 70.56 75 ARG A O 1
ATOM 615 N N . ALA A 1 76 ? 7.514 6.405 -10.096 1.00 66.12 76 ALA A N 1
ATOM 616 C CA . ALA A 1 76 ? 6.356 6.930 -10.792 1.00 66.12 76 ALA A CA 1
ATOM 617 C C . ALA A 1 76 ? 6.709 8.272 -11.443 1.00 66.12 76 ALA A C 1
ATOM 619 O O . ALA A 1 76 ? 7.249 9.167 -10.796 1.00 66.12 76 ALA A O 1
ATOM 620 N N . PHE A 1 77 ? 6.354 8.426 -12.715 1.00 63.81 77 PHE A N 1
ATOM 621 C CA . PHE A 1 77 ? 6.487 9.669 -13.469 1.00 63.81 77 PHE A CA 1
ATOM 622 C C . PHE A 1 77 ? 5.113 10.329 -13.577 1.00 63.81 77 PHE A C 1
ATOM 624 O O . PHE A 1 77 ? 4.503 10.389 -14.643 1.00 63.81 77 PHE A O 1
ATOM 631 N N . PHE A 1 78 ? 4.572 10.776 -12.443 1.00 56.56 78 PHE A N 1
ATOM 632 C CA . PHE A 1 78 ? 3.333 11.554 -12.428 1.00 56.56 78 PHE A CA 1
ATOM 633 C C . PHE A 1 78 ? 3.598 12.969 -12.982 1.00 56.56 78 PHE A C 1
ATOM 635 O O . PHE A 1 78 ? 4.653 13.526 -12.679 1.00 56.56 78 PHE A O 1
ATOM 642 N N . PRO A 1 79 ? 2.700 13.575 -13.790 1.00 58.47 79 PRO A N 1
ATOM 643 C CA . PRO A 1 79 ? 1.352 13.139 -14.191 1.00 58.47 79 PRO A CA 1
ATOM 644 C C . PRO A 1 79 ? 1.293 12.231 -15.430 1.00 58.47 79 PRO A C 1
ATOM 646 O O . PRO A 1 79 ? 0.206 11.894 -15.890 1.00 58.47 79 PRO A O 1
ATOM 649 N N . ARG A 1 80 ? 2.435 11.801 -15.971 1.00 64.81 80 ARG A N 1
ATOM 650 C CA . ARG A 1 80 ? 2.547 11.101 -17.264 1.00 64.81 80 ARG A CA 1
ATOM 651 C C . ARG A 1 80 ? 2.085 9.638 -17.238 1.00 64.81 80 ARG A C 1
ATOM 653 O O . ARG A 1 80 ? 2.148 8.968 -18.257 1.00 64.81 80 ARG A O 1
ATOM 660 N N . LYS A 1 81 ? 1.606 9.138 -16.090 1.00 72.44 81 LYS A N 1
ATOM 661 C CA . LYS A 1 81 ? 1.043 7.780 -15.893 1.00 72.44 81 LYS A CA 1
ATOM 662 C C . LYS A 1 81 ? 1.987 6.631 -16.299 1.00 72.44 81 LYS A C 1
ATOM 664 O O . LYS A 1 81 ? 1.523 5.515 -16.529 1.00 72.44 81 LYS A O 1
ATOM 669 N N . VAL A 1 82 ? 3.296 6.896 -16.343 1.00 73.44 82 VAL A N 1
ATOM 670 C CA . VAL A 1 82 ? 4.360 5.907 -16.574 1.00 73.44 82 VAL A CA 1
ATOM 671 C C . VAL A 1 82 ? 5.008 5.543 -15.247 1.00 73.44 82 VAL A C 1
ATOM 673 O O . VAL A 1 82 ? 5.237 6.405 -14.394 1.00 73.44 82 VAL A O 1
ATOM 676 N N . ILE A 1 83 ? 5.313 4.263 -15.077 1.00 76.38 83 ILE A N 1
ATOM 677 C CA . ILE A 1 83 ? 6.015 3.731 -13.919 1.00 76.38 83 ILE A CA 1
ATOM 678 C C . ILE A 1 83 ? 7.149 2.845 -14.412 1.00 76.38 83 ILE A C 1
ATOM 680 O O . ILE A 1 83 ? 6.940 1.925 -15.203 1.00 76.38 83 ILE A O 1
ATOM 684 N N . ALA A 1 84 ? 8.346 3.129 -13.915 1.00 76.50 84 ALA A N 1
ATOM 685 C CA . ALA A 1 84 ? 9.492 2.254 -14.074 1.00 76.50 84 ALA A CA 1
ATOM 686 C C . ALA A 1 84 ? 9.623 1.397 -12.816 1.00 76.50 84 ALA A C 1
ATOM 688 O O . ALA A 1 84 ? 9.726 1.939 -11.713 1.00 76.50 84 ALA A O 1
ATOM 689 N N . CYS A 1 85 ? 9.621 0.080 -12.989 1.00 78.31 85 CYS A N 1
ATOM 690 C CA . CYS A 1 85 ? 9.994 -0.862 -11.946 1.00 78.31 85 CYS A CA 1
ATOM 691 C C . CYS A 1 85 ? 11.462 -1.247 -12.138 1.00 78.31 85 CYS A C 1
ATOM 693 O O . CYS A 1 85 ? 11.855 -1.725 -13.202 1.00 78.31 85 CYS A O 1
ATOM 695 N N . TYR A 1 86 ? 12.269 -1.061 -11.105 1.00 69.44 86 TYR A N 1
ATOM 696 C CA . TYR A 1 86 ? 13.671 -1.472 -11.060 1.00 69.44 86 TYR A CA 1
ATOM 697 C C . TYR A 1 86 ? 13.859 -2.125 -9.700 1.00 69.44 86 TYR A C 1
ATOM 699 O O . TYR A 1 86 ? 13.486 -1.524 -8.725 1.00 69.44 86 TYR A O 1
ATOM 707 N N . GLY A 1 87 ? 14.295 -3.377 -9.605 1.00 71.25 87 GLY A N 1
ATOM 708 C CA . GLY A 1 87 ? 14.300 -4.130 -8.340 1.00 71.25 87 GLY A CA 1
ATOM 709 C C . GLY A 1 87 ? 14.177 -5.628 -8.601 1.00 71.25 87 GLY A C 1
ATOM 710 O O . GLY A 1 87 ? 14.305 -6.056 -9.749 1.00 71.25 87 GLY A O 1
ATOM 711 N N . LEU A 1 88 ? 13.889 -6.445 -7.580 1.00 73.69 88 LEU A N 1
ATOM 712 C CA . LEU A 1 88 ? 13.704 -7.895 -7.776 1.00 73.69 88 LEU A CA 1
ATOM 713 C C . LEU A 1 88 ? 12.541 -8.210 -8.726 1.00 73.69 88 LEU A C 1
ATOM 715 O O . LEU A 1 88 ? 12.602 -9.183 -9.476 1.00 73.69 88 LEU A O 1
ATOM 719 N N . ILE A 1 89 ? 11.513 -7.358 -8.751 1.00 76.62 89 ILE A N 1
ATOM 720 C CA . ILE A 1 89 ? 10.358 -7.550 -9.626 1.00 76.62 89 ILE A CA 1
ATOM 721 C C . ILE A 1 89 ? 10.702 -7.502 -11.124 1.00 76.62 89 ILE A C 1
ATOM 723 O O . ILE A 1 89 ? 9.967 -8.075 -11.924 1.00 76.62 89 ILE A O 1
ATOM 727 N N . ARG A 1 90 ? 11.845 -6.912 -11.515 1.00 70.12 90 ARG A N 1
ATOM 728 C CA . ARG A 1 90 ? 12.294 -6.884 -12.920 1.00 70.12 90 ARG A CA 1
ATOM 729 C C . ARG A 1 90 ?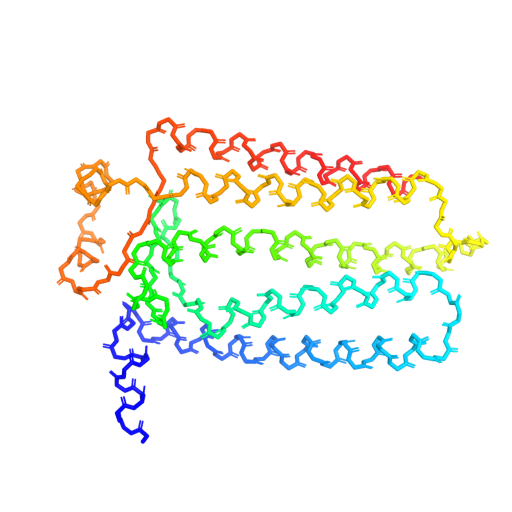 12.480 -8.286 -13.507 1.00 70.12 90 ARG A C 1
ATOM 731 O O . ARG A 1 90 ? 12.296 -8.485 -14.698 1.00 70.12 90 ARG A O 1
ATOM 738 N N . PHE A 1 91 ? 12.828 -9.269 -12.671 1.00 74.25 91 PHE A N 1
ATOM 739 C CA . PHE A 1 91 ? 13.020 -10.657 -13.104 1.00 74.25 91 PHE A CA 1
ATOM 740 C C . PHE A 1 91 ? 11.697 -11.368 -13.421 1.00 74.25 91 PHE A C 1
ATOM 742 O O . PHE A 1 91 ? 11.699 -12.401 -14.079 1.00 74.25 91 PHE A O 1
ATOM 749 N N . VAL A 1 92 ? 10.575 -10.805 -12.967 1.00 75.56 92 VAL A N 1
ATOM 750 C CA . VAL A 1 92 ? 9.206 -11.244 -13.287 1.00 75.56 92 VAL A CA 1
ATOM 751 C C . VAL A 1 92 ? 8.621 -10.388 -14.426 1.00 75.56 92 VAL A C 1
ATOM 753 O O . VAL A 1 92 ? 7.433 -10.476 -14.749 1.00 75.56 92 VAL A O 1
ATOM 756 N N . ASP A 1 93 ? 9.470 -9.551 -15.032 1.00 74.06 93 ASP A N 1
ATOM 757 C CA . ASP A 1 93 ? 9.162 -8.653 -16.134 1.00 74.06 93 ASP A CA 1
ATOM 758 C C . ASP A 1 93 ? 7.908 -7.798 -15.842 1.00 74.06 93 ASP A C 1
ATOM 760 O O . ASP A 1 93 ? 7.530 -7.521 -14.693 1.00 74.06 93 ASP A O 1
ATOM 764 N N . ARG A 1 94 ? 7.240 -7.322 -16.888 1.00 72.62 94 ARG A N 1
ATOM 765 C CA . ARG A 1 94 ? 6.088 -6.435 -16.797 1.00 72.62 94 ARG A CA 1
ATOM 766 C C . ARG A 1 94 ? 4.947 -6.995 -15.961 1.00 72.62 94 ARG A C 1
ATOM 768 O O . ARG A 1 94 ? 4.248 -6.221 -15.305 1.00 72.62 94 ARG A O 1
ATOM 775 N N . TYR A 1 95 ? 4.737 -8.309 -15.993 1.00 77.44 95 TYR A N 1
ATOM 776 C CA . TYR A 1 95 ? 3.684 -8.947 -15.210 1.00 77.44 95 TYR A CA 1
ATOM 777 C C . TYR A 1 95 ? 3.911 -8.731 -13.713 1.00 77.44 95 TYR A C 1
ATOM 779 O O . TYR A 1 95 ? 2.991 -8.322 -13.001 1.00 77.44 95 TYR A O 1
ATOM 787 N N . GLY A 1 96 ? 5.159 -8.891 -13.267 1.00 78.12 96 GLY A N 1
ATOM 788 C CA . GLY A 1 96 ? 5.565 -8.547 -11.915 1.00 78.12 96 GLY A CA 1
ATOM 789 C C . GLY A 1 96 ? 5.296 -7.079 -11.604 1.00 78.12 96 GLY A C 1
ATOM 790 O O . GLY A 1 96 ? 4.569 -6.779 -10.664 1.00 78.12 96 GLY A O 1
ATOM 791 N N . CYS A 1 97 ? 5.803 -6.164 -12.434 1.00 76.88 97 CYS A N 1
ATOM 792 C CA . CYS A 1 97 ? 5.629 -4.721 -12.237 1.00 76.88 97 CYS A CA 1
ATOM 793 C C . CYS A 1 97 ? 4.144 -4.304 -12.131 1.00 76.88 97 CYS A C 1
ATOM 795 O O . CYS A 1 97 ? 3.760 -3.518 -11.265 1.00 76.88 97 CYS A O 1
ATOM 797 N N . ARG A 1 98 ? 3.276 -4.891 -12.965 1.00 77.31 98 ARG A N 1
ATOM 798 C CA . ARG A 1 98 ? 1.817 -4.698 -12.949 1.00 77.31 98 ARG A CA 1
ATOM 799 C C . ARG A 1 98 ? 1.179 -5.177 -11.645 1.00 77.31 98 ARG A C 1
ATOM 801 O O . ARG A 1 98 ? 0.432 -4.421 -11.027 1.00 77.31 98 ARG A O 1
ATOM 808 N N . ILE A 1 99 ? 1.457 -6.413 -11.231 1.00 78.94 99 ILE A N 1
ATOM 809 C CA . ILE A 1 99 ? 0.909 -6.980 -9.988 1.00 78.94 99 ILE A CA 1
ATOM 810 C C . ILE A 1 99 ? 1.392 -6.185 -8.780 1.00 78.94 99 ILE A C 1
ATOM 812 O O . ILE A 1 99 ? 0.616 -5.860 -7.886 1.00 78.94 99 ILE A O 1
ATOM 816 N N . SER A 1 100 ? 2.667 -5.821 -8.777 1.00 78.69 100 SER A N 1
ATOM 817 C CA . SER A 1 100 ? 3.287 -5.005 -7.746 1.00 78.69 100 SER A CA 1
ATOM 818 C C . SER A 1 100 ? 2.575 -3.666 -7.569 1.00 78.69 100 SER A C 1
ATOM 820 O O . SER A 1 100 ? 2.194 -3.316 -6.452 1.00 78.69 100 SER A O 1
ATOM 822 N N . MET A 1 101 ? 2.285 -2.958 -8.663 1.00 76.00 101 MET A N 1
ATOM 823 C CA . MET A 1 101 ? 1.494 -1.725 -8.606 1.00 76.00 101 MET A CA 1
ATOM 824 C C . MET A 1 101 ? 0.070 -1.950 -8.092 1.00 76.00 101 MET A C 1
ATOM 826 O O . MET A 1 101 ? -0.461 -1.094 -7.379 1.00 76.00 101 MET A O 1
ATOM 830 N N . ALA A 1 102 ? -0.533 -3.102 -8.396 1.00 78.56 102 ALA A N 1
ATOM 831 C CA . ALA A 1 102 ? -1.844 -3.461 -7.872 1.00 78.56 102 ALA A CA 1
ATOM 832 C C . ALA A 1 102 ? -1.847 -3.644 -6.347 1.00 78.56 102 ALA A C 1
ATOM 834 O O . ALA A 1 102 ? -2.884 -3.414 -5.738 1.00 78.56 102 ALA A O 1
ATOM 835 N N . PHE A 1 103 ? -0.712 -3.974 -5.717 1.00 78.25 103 PHE A N 1
ATOM 836 C CA . PHE A 1 103 ? -0.595 -4.067 -4.257 1.00 78.25 103 PHE A CA 1
ATOM 837 C C . PHE A 1 103 ? -0.375 -2.721 -3.557 1.00 78.25 103 PHE A C 1
ATOM 839 O O . PHE A 1 103 ? -0.845 -2.553 -2.431 1.00 78.25 103 PHE A O 1
ATOM 846 N N . ILE A 1 104 ? 0.295 -1.752 -4.195 1.00 77.56 104 ILE A N 1
ATOM 847 C CA . ILE A 1 104 ? 0.665 -0.477 -3.549 1.00 77.56 104 ILE A CA 1
ATOM 848 C C . ILE A 1 104 ? -0.565 0.306 -3.076 1.00 77.56 104 ILE A C 1
ATOM 850 O O . ILE A 1 104 ? -0.590 0.808 -1.955 1.00 77.56 104 ILE A O 1
ATOM 854 N N . ILE A 1 105 ? -1.602 0.417 -3.905 1.00 73.69 105 ILE A N 1
ATOM 855 C CA . ILE A 1 105 ? -2.774 1.239 -3.569 1.00 73.69 105 ILE A CA 1
ATOM 856 C C . ILE A 1 105 ? -3.650 0.612 -2.480 1.00 73.69 105 ILE A C 1
ATOM 858 O O . ILE A 1 105 ? -3.967 1.313 -1.519 1.00 73.69 105 ILE A O 1
ATOM 862 N N . PRO A 1 106 ? -3.981 -0.689 -2.532 1.00 73.81 106 PRO A N 1
ATOM 863 C CA . PRO A 1 106 ? -4.568 -1.385 -1.395 1.00 73.81 106 PRO A CA 1
ATOM 864 C C . PRO A 1 106 ? -3.733 -1.250 -0.115 1.00 73.81 106 PRO A C 1
ATOM 866 O O . PRO A 1 106 ? -4.309 -1.062 0.952 1.00 73.81 106 PRO A O 1
ATOM 869 N N . ALA A 1 107 ? -2.395 -1.266 -0.203 1.00 78.12 107 ALA A N 1
ATOM 870 C CA . ALA A 1 107 ? -1.528 -1.047 0.959 1.00 78.12 107 ALA A CA 1
ATOM 871 C C . ALA A 1 107 ? -1.739 0.340 1.586 1.00 78.12 107 ALA A C 1
ATOM 873 O O . ALA A 1 107 ? -1.915 0.448 2.800 1.00 78.12 107 ALA A O 1
ATOM 874 N N . ILE A 1 108 ? -1.772 1.391 0.757 1.00 77.94 108 ILE A N 1
ATOM 875 C CA . ILE A 1 108 ? -2.036 2.768 1.199 1.00 77.94 108 ILE A CA 1
ATOM 876 C C . ILE A 1 108 ? -3.417 2.861 1.854 1.00 77.94 108 ILE A C 1
ATOM 878 O O . ILE A 1 108 ? -3.547 3.445 2.926 1.00 77.94 108 ILE A O 1
ATOM 882 N N . LEU A 1 109 ? -4.439 2.245 1.254 1.00 75.62 109 LEU A N 1
ATOM 883 C CA . LEU A 1 109 ? -5.790 2.236 1.816 1.00 75.62 109 LEU A CA 1
ATOM 884 C C . LEU A 1 109 ? -5.826 1.547 3.186 1.00 75.62 109 LEU A C 1
ATOM 886 O O . LEU A 1 109 ? -6.374 2.117 4.128 1.00 75.62 109 LEU A O 1
ATOM 890 N N . CYS A 1 110 ? -5.198 0.376 3.327 1.00 77.44 110 CYS A N 1
ATOM 891 C CA . CYS A 1 110 ? -5.067 -0.331 4.606 1.00 77.44 110 CYS A CA 1
ATOM 892 C C . CYS A 1 110 ? -4.392 0.526 5.690 1.00 77.44 110 CYS A C 1
ATOM 894 O O . CYS A 1 110 ? -4.854 0.538 6.833 1.00 77.44 110 CYS A O 1
ATOM 896 N N . GLU A 1 111 ? -3.343 1.278 5.347 1.00 82.94 111 GLU A N 1
ATOM 897 C CA . GLU A 1 111 ? -2.687 2.199 6.284 1.00 82.94 111 GLU A CA 1
ATOM 898 C C . GLU A 1 111 ? -3.570 3.395 6.653 1.00 82.94 111 GLU A C 1
ATOM 900 O O . GLU A 1 111 ? -3.694 3.729 7.833 1.00 82.94 111 GLU A O 1
ATOM 905 N N . CYS A 1 112 ? -4.249 4.013 5.682 1.00 79.12 112 CYS A N 1
ATOM 906 C CA . CYS A 1 112 ? -5.198 5.089 5.965 1.00 79.12 112 CYS A CA 1
ATOM 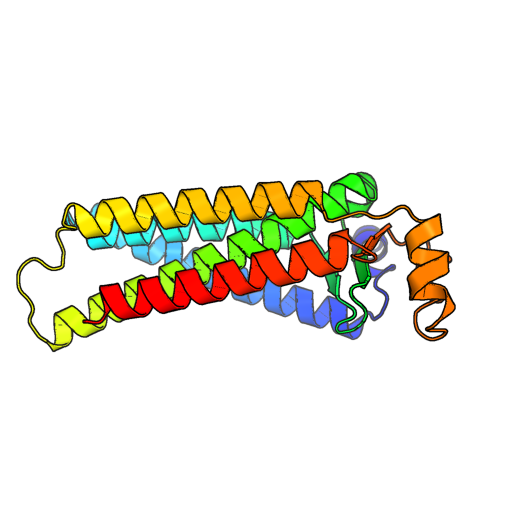907 C C . CYS A 1 112 ? -6.288 4.618 6.934 1.00 79.12 112 CYS A C 1
ATOM 909 O O . CYS A 1 112 ? -6.598 5.308 7.900 1.00 79.12 112 CYS A O 1
ATOM 911 N N . LEU A 1 113 ? -6.828 3.417 6.734 1.00 77.19 113 LEU A N 1
ATOM 912 C CA . LEU A 1 113 ? -7.843 2.837 7.612 1.00 77.19 113 LEU A CA 1
ATOM 913 C C . LEU A 1 113 ? -7.332 2.606 9.030 1.00 77.19 113 LEU A C 1
ATOM 915 O O . LEU A 1 113 ? -8.035 2.919 9.990 1.00 77.19 113 LEU A O 1
ATOM 919 N N . PHE A 1 114 ? -6.111 2.085 9.163 1.00 83.81 114 PHE A N 1
ATOM 920 C CA . PHE A 1 114 ? -5.456 1.920 10.455 1.00 83.81 114 PHE A CA 1
ATOM 921 C C . PHE A 1 114 ? -5.357 3.257 11.205 1.00 83.81 114 PHE A C 1
ATOM 923 O O . PHE A 1 114 ? -5.776 3.346 12.360 1.00 83.81 114 PHE A O 1
ATOM 930 N N . ILE A 1 115 ? -4.865 4.303 10.534 1.00 84.12 115 ILE A N 1
ATOM 931 C CA . ILE A 1 115 ? -4.700 5.646 11.107 1.00 84.12 115 ILE A CA 1
ATOM 932 C C . ILE A 1 115 ? -6.053 6.235 11.522 1.00 84.12 115 ILE A C 1
ATOM 934 O O . ILE A 1 115 ? -6.208 6.738 12.634 1.00 84.12 115 ILE A O 1
ATOM 938 N N . LEU A 1 116 ? -7.052 6.147 10.648 1.00 79.62 116 LEU A N 1
ATOM 939 C CA . LEU A 1 116 ? -8.384 6.691 10.904 1.00 79.62 116 LEU A CA 1
ATOM 940 C C . LEU A 1 116 ? -9.077 5.988 12.066 1.00 79.62 116 LEU A C 1
ATOM 942 O O . LEU A 1 116 ? -9.670 6.641 12.925 1.00 79.62 116 LEU A O 1
ATOM 946 N N . TYR A 1 117 ? -8.966 4.662 12.131 1.00 78.81 117 TYR A N 1
ATOM 947 C CA . TYR A 1 117 ? -9.525 3.902 13.238 1.00 78.81 117 TYR A CA 1
ATOM 948 C C . TYR A 1 117 ? -8.817 4.227 14.560 1.00 78.81 117 TYR A C 1
ATOM 950 O O . TYR A 1 117 ? -9.488 4.383 15.582 1.00 78.81 117 TYR A O 1
ATOM 958 N N . ALA A 1 118 ? -7.492 4.423 14.526 1.00 84.19 118 ALA A N 1
ATOM 959 C CA . ALA A 1 118 ? -6.710 4.866 15.677 1.00 84.19 118 ALA A CA 1
ATOM 960 C C . ALA A 1 118 ? -7.184 6.231 16.215 1.00 84.19 118 ALA A C 1
ATOM 962 O O . ALA A 1 118 ? -7.446 6.371 17.414 1.00 84.19 118 ALA A O 1
ATOM 963 N N . PHE A 1 119 ? -7.355 7.219 15.329 1.00 83.44 119 PHE A N 1
ATOM 964 C CA . PHE A 1 119 ? -7.853 8.544 15.707 1.00 83.44 119 PHE A CA 1
ATOM 965 C C . PHE A 1 119 ? -9.284 8.507 16.235 1.00 83.44 119 PHE A C 1
ATOM 967 O O . PHE A 1 119 ? -9.583 9.163 17.231 1.00 83.44 119 PHE A O 1
ATOM 974 N N . ASN A 1 120 ? -10.160 7.709 15.625 1.00 78.69 120 ASN A N 1
ATOM 975 C CA . ASN A 1 120 ? -11.524 7.555 16.114 1.00 78.69 120 ASN A CA 1
ATOM 976 C C . ASN A 1 120 ? -11.560 6.956 17.534 1.00 78.69 120 ASN A C 1
ATOM 978 O O . ASN A 1 120 ? -12.321 7.409 18.389 1.00 78.69 120 ASN A O 1
ATOM 982 N N . GLY A 1 121 ? -10.705 5.975 17.842 1.00 79.56 121 GLY A N 1
ATOM 983 C CA . GLY A 1 121 ? -10.600 5.457 19.208 1.00 79.56 121 GLY A CA 1
ATOM 984 C C . GLY A 1 121 ? -10.127 6.510 20.213 1.00 79.56 121 GLY A C 1
ATOM 985 O O . GLY A 1 121 ? -10.674 6.603 21.316 1.00 79.56 121 GLY A O 1
ATOM 986 N N . GLN A 1 122 ? -9.162 7.349 19.827 1.00 84.12 122 GLN A N 1
ATOM 987 C CA . GLN A 1 122 ? -8.704 8.461 20.661 1.00 84.12 122 GLN A CA 1
ATOM 988 C C . GLN A 1 122 ? -9.818 9.494 20.888 1.00 84.12 122 GLN A C 1
ATOM 990 O O . GLN A 1 122 ? -10.063 9.888 22.028 1.00 84.12 122 GLN A O 1
ATOM 995 N N . PHE A 1 123 ? -10.540 9.877 19.834 1.00 81.38 123 PHE A N 1
ATOM 996 C CA . PHE A 1 123 ? -11.672 10.799 19.913 1.00 81.38 123 PHE A CA 1
ATOM 997 C C . PHE A 1 123 ? -12.775 10.279 20.845 1.00 81.38 123 PHE A C 1
ATOM 999 O O . PHE A 1 123 ? -13.204 10.982 21.758 1.00 81.38 123 PHE A O 1
ATOM 1006 N N . ASN A 1 124 ? -13.175 9.014 20.701 1.00 81.56 124 ASN A N 1
ATOM 1007 C CA . ASN A 1 124 ? -14.201 8.413 21.557 1.00 81.56 124 ASN A CA 1
ATOM 1008 C C . ASN A 1 124 ? -13.776 8.329 23.030 1.00 81.56 124 ASN A C 1
ATOM 1010 O O . ASN A 1 124 ? -14.620 8.473 23.919 1.00 81.56 124 ASN A O 1
ATOM 1014 N N . THR A 1 125 ? -12.474 8.161 23.289 1.00 83.19 125 THR A N 1
ATOM 1015 C CA . THR A 1 125 ? -11.904 8.231 24.643 1.00 83.19 125 THR A CA 1
ATOM 1016 C C . THR A 1 125 ? -12.033 9.642 25.219 1.00 83.19 125 THR A C 1
ATOM 1018 O O . THR A 1 125 ? -12.505 9.801 26.345 1.00 83.19 125 THR A O 1
ATOM 1021 N N . LEU A 1 126 ? -11.673 10.670 24.441 1.00 85.38 126 LEU A N 1
ATOM 1022 C CA . LEU A 1 126 ? -11.794 12.078 24.840 1.00 85.38 126 LEU A CA 1
ATOM 1023 C C . LEU A 1 126 ? -13.251 12.461 25.130 1.00 85.38 126 LEU A C 1
ATOM 1025 O O . LEU A 1 126 ? -13.535 13.077 26.155 1.00 85.38 126 LEU A O 1
ATOM 1029 N N . CYS A 1 127 ? -14.186 12.020 24.286 1.00 82.88 127 CYS A N 1
ATOM 1030 C CA . CYS A 1 127 ? -15.623 12.233 24.472 1.00 82.88 127 CYS A CA 1
ATOM 1031 C C . CYS A 1 127 ? -16.257 11.328 25.542 1.00 82.88 127 CYS A C 1
ATOM 1033 O O . CYS A 1 127 ? -17.466 11.400 25.754 1.00 82.88 127 CYS A O 1
ATOM 1035 N N . ARG A 1 128 ? -15.477 10.461 26.208 1.00 82.19 128 ARG A N 1
ATOM 1036 C CA . ARG A 1 128 ? -15.947 9.511 27.233 1.00 82.19 128 ARG A CA 1
ATOM 1037 C C . ARG A 1 128 ? -17.127 8.646 26.763 1.00 82.19 128 ARG A C 1
ATOM 1039 O O . ARG A 1 128 ? -17.989 8.283 27.570 1.00 82.19 128 ARG A O 1
ATOM 1046 N N . LYS A 1 129 ? -17.187 8.303 25.468 1.00 79.31 129 LYS A N 1
ATOM 1047 C CA . LYS A 1 129 ? -18.239 7.414 24.953 1.00 79.31 129 LYS A CA 1
ATOM 1048 C C . LYS A 1 129 ? -18.102 6.047 25.633 1.00 79.31 129 LYS A C 1
ATOM 1050 O O . LYS A 1 129 ? -17.010 5.492 25.720 1.00 79.31 129 LYS A O 1
ATOM 1055 N N . LYS A 1 130 ? -19.205 5.487 26.134 1.00 74.38 130 LYS A N 1
ATOM 1056 C CA . LYS A 1 130 ? -19.217 4.135 26.716 1.00 74.38 130 LYS A CA 1
ATOM 1057 C C . LYS A 1 130 ? -19.276 3.093 25.594 1.00 74.38 130 LYS A C 1
ATOM 1059 O O . LYS A 1 130 ? -19.881 3.341 24.559 1.00 74.38 130 LYS A O 1
ATOM 1064 N N . ASN A 1 131 ? -18.655 1.932 25.800 1.00 70.25 131 ASN A N 1
ATOM 1065 C CA . ASN A 1 131 ? -18.704 0.769 24.898 1.00 70.25 131 ASN A CA 1
ATOM 1066 C C . ASN A 1 131 ? -18.170 0.966 23.462 1.00 70.25 131 ASN A C 1
ATOM 1068 O O . ASN A 1 131 ? -18.336 0.067 22.649 1.00 70.25 131 ASN A O 1
ATOM 1072 N N . PHE A 1 132 ? -17.457 2.052 23.133 1.00 71.31 132 PHE A N 1
ATOM 1073 C CA . PHE A 1 132 ? -16.858 2.226 21.789 1.00 71.31 132 PHE A CA 1
ATOM 1074 C C . PHE A 1 132 ? -15.800 1.161 21.438 1.00 71.31 132 PHE A C 1
ATOM 1076 O O . PHE A 1 132 ? -15.424 0.982 20.285 1.00 71.31 132 PHE A O 1
ATOM 1083 N N . HIS A 1 133 ? -15.312 0.465 22.461 1.00 70.75 133 HIS A N 1
ATOM 1084 C CA . HIS A 1 133 ? -14.435 -0.696 22.386 1.00 70.75 133 HIS A CA 1
ATOM 1085 C C . HIS A 1 133 ? -15.102 -1.942 21.782 1.00 70.75 133 HIS A C 1
ATOM 1087 O O . HIS A 1 133 ? -14.406 -2.860 21.356 1.00 70.75 133 HIS A O 1
ATOM 1093 N N . GLN A 1 134 ? -16.437 -1.978 21.756 1.00 75.19 134 GLN A N 1
ATOM 1094 C CA . GLN A 1 134 ? -17.233 -3.041 21.155 1.00 75.19 134 GLN A CA 1
ATOM 1095 C C . GLN A 1 134 ? -17.773 -2.552 19.812 1.00 75.19 134 GLN A C 1
ATOM 1097 O O . GLN A 1 134 ? -18.590 -1.635 19.757 1.00 75.19 134 GLN A O 1
ATOM 1102 N N . ASN A 1 135 ? -17.325 -3.175 18.722 1.00 71.75 135 ASN A N 1
ATOM 1103 C CA . ASN A 1 135 ? -17.807 -2.814 17.393 1.00 71.75 135 ASN A CA 1
ATOM 1104 C C . ASN A 1 135 ? -19.251 -3.304 17.200 1.00 71.75 135 ASN A C 1
ATOM 1106 O O . ASN A 1 135 ? -19.525 -4.504 17.326 1.00 71.75 135 ASN A O 1
ATOM 1110 N N . ASN A 1 136 ? -20.165 -2.397 16.852 1.00 75.44 136 ASN A N 1
ATOM 1111 C CA . ASN A 1 136 ? -21.546 -2.754 16.521 1.00 75.44 136 ASN A CA 1
ATOM 1112 C C . ASN A 1 136 ? -21.639 -3.422 15.126 1.00 75.44 136 ASN A C 1
ATOM 1114 O O . ASN A 1 136 ? -20.652 -3.517 14.391 1.00 75.44 136 ASN A O 1
ATOM 1118 N N . LEU A 1 137 ? -22.821 -3.927 14.750 1.00 76.06 137 LEU A N 1
ATOM 1119 C CA . LEU A 1 137 ? -23.012 -4.611 13.462 1.00 76.06 137 LEU A CA 1
ATOM 1120 C C . LEU A 1 137 ? -22.692 -3.703 12.265 1.00 76.06 137 LEU A C 1
ATOM 1122 O O . LEU A 1 137 ? -22.035 -4.146 11.327 1.00 76.06 137 LEU A O 1
ATOM 1126 N N . VAL A 1 138 ? -23.114 -2.437 12.320 1.00 73.12 138 VAL A N 1
ATOM 1127 C CA . VAL A 1 138 ? -22.882 -1.449 11.255 1.00 73.12 138 VAL A CA 1
ATOM 1128 C C . VAL A 1 138 ? -21.386 -1.245 11.039 1.00 73.12 138 VAL A C 1
ATOM 1130 O O . VAL A 1 138 ? -20.907 -1.324 9.918 1.00 73.12 138 VAL A O 1
ATOM 1133 N N . GLN A 1 139 ? -20.627 -1.085 12.118 1.00 71.56 139 GLN A N 1
ATOM 1134 C CA . GLN A 1 139 ? -19.175 -0.942 12.098 1.00 71.56 139 GLN A CA 1
ATOM 1135 C C . GLN A 1 139 ? -18.483 -2.170 11.495 1.00 71.56 139 GLN A C 1
ATOM 1137 O O . GLN A 1 139 ? -17.631 -2.033 10.619 1.00 71.56 139 GLN A O 1
ATOM 1142 N N . LYS A 1 140 ? -18.904 -3.379 11.891 1.00 75.06 140 LYS A N 1
ATOM 1143 C CA . LYS A 1 140 ? -18.402 -4.637 11.313 1.00 75.06 140 LYS A CA 1
ATOM 1144 C C . LYS A 1 140 ? -18.688 -4.741 9.812 1.00 75.06 140 LYS A C 1
ATOM 1146 O O . LYS A 1 140 ? -17.797 -5.122 9.055 1.00 75.06 140 LYS A O 1
ATOM 1151 N N . LEU A 1 141 ? -19.899 -4.383 9.381 1.00 76.12 141 LEU A N 1
ATOM 1152 C CA . LEU A 1 141 ? -20.282 -4.368 7.967 1.00 76.12 141 LEU A CA 1
ATOM 1153 C C . LEU A 1 141 ? -19.478 -3.337 7.176 1.00 76.12 141 LEU A C 1
ATOM 1155 O O . LEU A 1 141 ? -18.986 -3.652 6.096 1.00 76.12 141 LEU A O 1
ATOM 1159 N N . SER A 1 142 ? -19.274 -2.143 7.727 1.00 72.56 142 SER A N 1
ATOM 1160 C CA . SER A 1 142 ? -18.475 -1.113 7.071 1.00 72.56 142 SER A CA 1
ATOM 1161 C C . SER A 1 142 ? -17.012 -1.542 6.917 1.00 72.56 142 SER A C 1
ATOM 1163 O O . SER A 1 142 ? -16.432 -1.330 5.854 1.00 72.56 142 SER A O 1
ATOM 1165 N N . PHE A 1 143 ? -16.427 -2.233 7.906 1.00 73.19 143 PHE A N 1
ATOM 1166 C CA . PHE A 1 143 ? -15.100 -2.840 7.745 1.00 73.19 143 PHE A CA 1
ATOM 1167 C C . PHE A 1 143 ? -15.071 -3.900 6.646 1.00 73.19 143 PHE A C 1
ATOM 1169 O O . PHE A 1 143 ? -14.165 -3.893 5.816 1.00 73.19 143 PHE A O 1
ATOM 1176 N N . ALA A 1 144 ? -16.049 -4.807 6.619 1.00 78.25 144 ALA A N 1
ATOM 1177 C CA . ALA A 1 144 ? -16.121 -5.842 5.592 1.00 78.25 144 ALA A CA 1
ATOM 1178 C C . ALA A 1 144 ? -16.240 -5.230 4.186 1.00 78.25 144 ALA A C 1
ATOM 1180 O O . ALA A 1 144 ? -15.531 -5.650 3.270 1.00 78.25 144 ALA A O 1
ATOM 1181 N N . LEU A 1 145 ? -17.064 -4.187 4.035 1.00 77.00 145 LEU A N 1
ATOM 1182 C CA . LEU A 1 145 ? -17.200 -3.436 2.789 1.00 77.00 145 LEU A CA 1
ATOM 1183 C C . LEU A 1 145 ? -15.871 -2.822 2.363 1.00 77.00 145 LEU A C 1
ATOM 1185 O O . LEU A 1 145 ? -15.478 -2.980 1.213 1.00 77.00 145 LEU A O 1
ATOM 1189 N N . ILE A 1 146 ? -15.134 -2.208 3.284 1.00 73.81 146 ILE A N 1
ATOM 1190 C CA . ILE A 1 146 ? -13.809 -1.662 2.999 1.00 73.81 146 ILE A CA 1
ATOM 1191 C C . ILE A 1 146 ? -12.839 -2.729 2.479 1.00 73.81 146 ILE A C 1
ATOM 1193 O O . ILE A 1 146 ? -12.182 -2.501 1.465 1.00 73.81 146 ILE A O 1
ATOM 1197 N N . PHE A 1 147 ? -12.746 -3.888 3.137 1.00 74.88 147 PHE A N 1
ATOM 1198 C CA . PHE A 1 147 ? -11.863 -4.967 2.681 1.00 74.88 147 PHE A CA 1
ATOM 1199 C C . PHE A 1 147 ? -12.288 -5.500 1.310 1.00 74.88 147 PHE A C 1
ATOM 1201 O O . PHE A 1 147 ? -11.442 -5.695 0.437 1.00 74.88 147 PHE A O 1
ATOM 1208 N N . SER A 1 148 ? -13.595 -5.675 1.089 1.00 78.94 148 SER A N 1
ATOM 1209 C CA . SER A 1 148 ? -14.122 -6.076 -0.219 1.00 78.94 148 SER A CA 1
ATOM 1210 C C . SER A 1 148 ? -13.805 -5.040 -1.300 1.00 78.94 148 SER A C 1
ATOM 1212 O O . SER A 1 148 ? -13.426 -5.395 -2.412 1.00 78.94 148 SER A O 1
ATOM 1214 N N . TYR A 1 149 ? -13.853 -3.755 -0.954 1.00 76.44 149 TYR A N 1
ATOM 1215 C CA . TYR A 1 149 ? -13.562 -2.663 -1.866 1.00 76.44 149 TYR A CA 1
ATOM 1216 C C . TYR A 1 149 ? -12.065 -2.570 -2.183 1.00 76.44 149 TYR A C 1
ATOM 1218 O O . TYR A 1 149 ? -11.693 -2.415 -3.343 1.00 76.44 149 TYR A O 1
ATOM 1226 N N . ALA A 1 150 ? -11.190 -2.755 -1.190 1.00 75.56 150 ALA A N 1
ATOM 1227 C CA . ALA A 1 150 ? -9.748 -2.868 -1.402 1.00 75.56 150 ALA A CA 1
ATOM 1228 C C . ALA A 1 150 ? -9.399 -4.055 -2.320 1.00 75.56 150 ALA A C 1
ATOM 1230 O O . ALA A 1 150 ? -8.530 -3.925 -3.182 1.00 75.56 150 ALA A O 1
ATOM 1231 N N . ALA A 1 151 ? -10.111 -5.181 -2.194 1.00 78.06 151 ALA A N 1
ATOM 1232 C CA . ALA A 1 151 ? -9.968 -6.320 -3.098 1.00 78.06 151 ALA A CA 1
ATOM 1233 C C . ALA A 1 151 ? -10.459 -5.999 -4.522 1.00 78.06 151 ALA A C 1
ATOM 1235 O O . ALA A 1 151 ? -9.765 -6.312 -5.485 1.00 78.06 151 ALA A O 1
ATOM 1236 N N . ILE A 1 152 ? -11.604 -5.324 -4.678 1.00 78.25 152 ILE A N 1
ATOM 1237 C CA . ILE A 1 152 ? -12.101 -4.876 -5.992 1.00 78.25 152 ILE A CA 1
ATOM 1238 C C . ILE A 1 152 ? -11.086 -3.947 -6.659 1.00 78.25 152 ILE A C 1
ATOM 1240 O O . ILE A 1 152 ? -10.762 -4.136 -7.828 1.00 78.25 152 ILE A O 1
ATOM 1244 N N . ILE A 1 153 ? -10.536 -2.984 -5.914 1.00 74.81 153 ILE A N 1
ATOM 1245 C CA . ILE A 1 153 ? -9.453 -2.124 -6.395 1.00 74.81 153 ILE A CA 1
ATOM 1246 C C . ILE A 1 153 ? -8.271 -2.981 -6.829 1.00 74.81 153 ILE A C 1
ATOM 1248 O O . ILE A 1 153 ? -7.814 -2.826 -7.953 1.00 74.81 153 ILE A O 1
ATOM 1252 N N . PHE A 1 154 ? -7.801 -3.912 -6.000 1.00 78.31 154 PHE A N 1
ATOM 1253 C CA . PHE A 1 154 ? -6.702 -4.797 -6.378 1.00 78.31 154 PHE A CA 1
ATOM 1254 C C . PHE A 1 154 ? -6.973 -5.504 -7.715 1.00 78.31 154 PHE A C 1
ATOM 1256 O O . PHE A 1 154 ? -6.141 -5.430 -8.614 1.00 78.31 154 PHE A O 1
ATOM 1263 N N . PHE A 1 155 ? -8.147 -6.120 -7.892 1.00 77.69 155 PHE A N 1
ATOM 1264 C CA . PHE A 1 155 ? -8.498 -6.817 -9.133 1.00 77.69 155 PHE A CA 1
ATOM 1265 C C . PHE A 1 155 ? -8.636 -5.877 -10.330 1.00 77.69 155 PHE A C 1
ATOM 1267 O O . PHE A 1 155 ? -8.156 -6.205 -11.416 1.00 77.69 155 PHE A O 1
ATOM 1274 N N . CYS A 1 156 ? -9.227 -4.695 -10.149 1.00 74.06 156 CYS A N 1
ATOM 1275 C CA . CYS A 1 156 ? -9.270 -3.661 -11.178 1.00 74.06 156 CYS A CA 1
ATOM 1276 C C . CYS A 1 156 ? -7.848 -3.265 -11.586 1.00 74.06 156 CYS A C 1
ATOM 1278 O O . CYS A 1 156 ? -7.501 -3.314 -1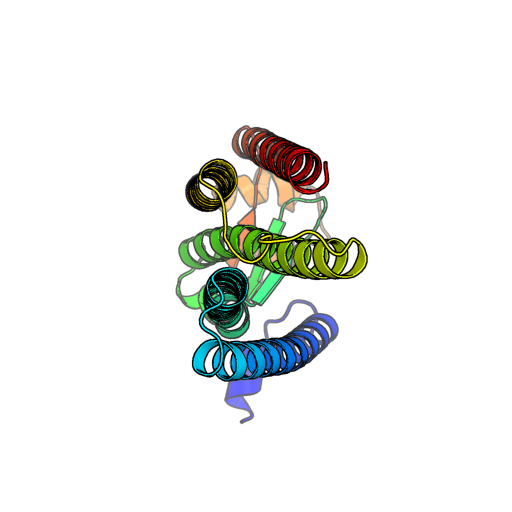2.761 1.00 74.06 156 CYS A O 1
ATOM 1280 N N . PHE A 1 157 ? -6.983 -2.942 -10.631 1.00 72.38 157 PHE A N 1
ATOM 1281 C CA . PHE A 1 157 ? -5.606 -2.545 -10.903 1.00 72.38 157 PHE A CA 1
ATOM 1282 C C . PHE A 1 157 ? -4.817 -3.666 -11.568 1.00 72.38 157 PHE A C 1
ATOM 1284 O O . PHE A 1 157 ? -4.181 -3.443 -12.597 1.00 72.38 157 PHE A O 1
ATOM 1291 N N . ALA A 1 158 ? -4.938 -4.884 -11.053 1.00 74.56 158 ALA A N 1
ATOM 1292 C CA . ALA A 1 158 ? -4.347 -6.068 -11.643 1.00 74.56 158 ALA A CA 1
ATOM 1293 C C . ALA A 1 158 ? -4.893 -6.347 -13.045 1.00 74.56 158 ALA A C 1
ATOM 1295 O O . ALA A 1 158 ? -4.189 -6.984 -13.810 1.00 74.56 158 ALA A O 1
ATOM 1296 N N . SER A 1 159 ? -6.081 -5.866 -13.426 1.00 71.62 159 SER A N 1
ATOM 1297 C CA . SER A 1 159 ? -6.680 -6.038 -14.762 1.00 71.62 159 SER A CA 1
ATOM 1298 C C . SER A 1 159 ? -6.362 -4.889 -15.734 1.00 71.62 159 SER A C 1
ATOM 1300 O O . SER A 1 159 ? -6.245 -5.123 -16.939 1.00 71.62 159 SER A O 1
ATOM 1302 N N . TYR A 1 160 ? -6.185 -3.665 -15.225 1.00 65.31 160 TYR A N 1
ATOM 1303 C CA . TYR A 1 160 ? -6.059 -2.441 -16.027 1.00 65.31 160 TYR A CA 1
ATOM 1304 C C . TYR A 1 160 ? -4.632 -1.882 -16.136 1.00 65.31 160 TYR A C 1
ATOM 1306 O O . TYR A 1 160 ? -4.344 -1.196 -17.118 1.00 65.31 160 TYR A O 1
ATOM 1314 N N . PHE A 1 161 ? -3.723 -2.166 -15.194 1.00 61.62 161 PHE A N 1
ATOM 1315 C CA . PHE A 1 161 ? -2.303 -1.829 -15.368 1.00 61.62 161 PHE A CA 1
ATOM 1316 C C . PHE A 1 161 ? -1.671 -2.722 -16.446 1.00 61.62 161 PHE A C 1
ATOM 1318 O O . PHE A 1 161 ? -1.965 -3.911 -16.509 1.00 61.62 161 PHE A O 1
ATOM 1325 N N . GLY A 1 162 ? -0.774 -2.182 -17.277 1.00 59.09 162 GLY A N 1
ATOM 1326 C CA . GLY A 1 162 ? -0.031 -2.966 -18.276 1.00 59.09 162 GLY A CA 1
ATOM 1327 C C . GLY A 1 162 ? -0.643 -2.946 -19.679 1.00 59.09 162 GLY A C 1
ATOM 1328 O O . GLY A 1 162 ? -1.051 -3.980 -20.206 1.00 59.09 162 GLY A O 1
ATOM 1329 N N . ILE A 1 163 ? -0.686 -1.761 -20.287 1.00 63.19 163 ILE A N 1
ATOM 1330 C CA . ILE A 1 163 ? -0.754 -1.575 -21.756 1.00 63.19 163 ILE A CA 1
ATOM 1331 C C . ILE A 1 163 ? 0.453 -2.232 -22.433 1.00 63.19 163 ILE A C 1
ATOM 1333 O O . ILE A 1 163 ? 1.421 -2.452 -21.723 1.00 63.19 163 ILE A O 1
ATOM 1337 N N . GLY A 1 164 ? 0.424 -2.574 -23.733 1.00 62.97 164 GLY A N 1
ATOM 1338 C CA . GLY A 1 164 ? 1.574 -3.109 -24.499 1.00 62.97 164 GLY A CA 1
ATOM 1339 C C . GLY A 1 164 ? 2.831 -2.218 -24.424 1.00 62.97 164 GLY A C 1
ATOM 1340 O O . GLY A 1 164 ? 2.737 -1.063 -24.028 1.00 62.97 164 GLY A O 1
ATOM 1341 N N . VAL A 1 165 ? 4.052 -2.741 -24.650 1.00 63.47 165 VAL A N 1
ATOM 1342 C CA . VAL A 1 165 ? 5.266 -1.878 -24.604 1.00 63.47 165 VAL A CA 1
ATOM 1343 C C . VAL A 1 165 ? 5.210 -0.957 -25.806 1.00 63.47 165 VAL A C 1
ATOM 1345 O O . VAL A 1 165 ? 5.392 0.243 -25.652 1.00 63.47 165 VAL A O 1
ATOM 1348 N N . ASP A 1 166 ? 4.814 -1.512 -26.943 1.00 64.94 166 ASP A N 1
ATOM 1349 C CA . ASP A 1 166 ? 4.640 -0.789 -28.194 1.00 64.94 166 ASP A CA 1
ATOM 1350 C C . ASP A 1 166 ? 3.592 0.319 -28.059 1.00 64.94 166 ASP A C 1
ATOM 1352 O O . ASP A 1 166 ? 3.909 1.468 -28.332 1.00 64.94 166 ASP A O 1
ATOM 1356 N N . GLU A 1 167 ? 2.410 0.017 -27.507 1.00 68.44 167 GLU A N 1
ATOM 1357 C CA . GLU A 1 167 ? 1.358 1.012 -27.226 1.00 68.44 167 GLU A CA 1
ATOM 1358 C C . GLU A 1 167 ? 1.805 2.076 -26.206 1.00 68.44 167 GLU A C 1
ATOM 1360 O O . GLU A 1 167 ? 1.557 3.265 -26.375 1.00 68.44 167 GLU A O 1
ATOM 1365 N N . LEU A 1 168 ? 2.500 1.685 -25.130 1.00 72.25 168 LEU A N 1
ATOM 1366 C CA . LEU A 1 168 ? 3.003 2.643 -24.135 1.00 72.25 168 LEU A CA 1
ATOM 1367 C C . LEU A 1 168 ? 4.075 3.566 -24.737 1.00 72.25 168 LEU A C 1
ATOM 1369 O O . LEU A 1 168 ? 4.161 4.747 -24.387 1.00 72.25 168 LEU A O 1
ATOM 1373 N N . THR A 1 169 ? 4.890 3.017 -25.635 1.00 68.38 169 THR A N 1
ATOM 1374 C CA . THR A 1 169 ? 5.985 3.733 -26.281 1.00 68.38 169 THR A CA 1
ATOM 1375 C C . THR A 1 169 ? 5.460 4.667 -27.365 1.00 68.38 169 THR A C 1
ATOM 1377 O O . THR A 1 169 ? 5.888 5.818 -27.413 1.00 68.38 169 THR A O 1
ATOM 1380 N N . SER A 1 170 ? 4.494 4.218 -28.175 1.00 70.50 170 SER A N 1
ATOM 1381 C CA . SER A 1 170 ? 3.858 5.024 -29.220 1.00 70.50 170 SER A CA 1
ATOM 1382 C C . SER A 1 170 ? 2.975 6.132 -28.657 1.00 70.50 170 SER A C 1
ATOM 1384 O O . SER A 1 170 ? 3.025 7.245 -29.175 1.00 70.50 170 SER A O 1
ATOM 1386 N N . ASP A 1 171 ? 2.201 5.853 -27.603 1.00 70.12 171 ASP A N 1
ATOM 1387 C CA . ASP A 1 171 ? 1.143 6.761 -27.144 1.00 70.12 171 ASP A CA 1
ATOM 1388 C C . ASP A 1 171 ? 1.639 7.756 -26.089 1.00 70.12 171 ASP A C 1
ATOM 1390 O O . ASP A 1 171 ? 1.119 8.870 -25.983 1.00 70.12 171 ASP A O 1
ATOM 1394 N N . ILE A 1 172 ? 2.626 7.365 -25.274 1.00 69.69 172 ILE A N 1
ATOM 1395 C CA . ILE A 1 172 ? 3.067 8.166 -24.126 1.00 69.69 172 ILE A CA 1
ATOM 1396 C C . ILE A 1 172 ? 4.545 8.528 -24.233 1.00 69.69 172 ILE A C 1
ATOM 1398 O O . ILE A 1 172 ? 4.865 9.711 -24.201 1.00 69.69 172 ILE A O 1
ATOM 1402 N N . ILE A 1 173 ? 5.453 7.557 -24.351 1.00 72.44 173 ILE A N 1
ATOM 1403 C CA . ILE A 1 173 ? 6.898 7.840 -24.239 1.00 72.44 173 ILE A CA 1
ATOM 1404 C C . ILE A 1 173 ? 7.401 8.696 -25.406 1.00 72.44 173 ILE A C 1
ATOM 1406 O O . ILE A 1 173 ? 8.138 9.643 -25.151 1.00 72.44 173 ILE A O 1
ATOM 1410 N N . SER A 1 174 ? 6.931 8.442 -26.632 1.00 76.31 174 SER A N 1
ATOM 1411 C CA . SER A 1 174 ? 7.240 9.220 -27.848 1.00 76.31 174 SER A CA 1
ATOM 1412 C C . SER A 1 174 ? 7.019 10.733 -27.701 1.00 76.31 174 SER A C 1
ATOM 1414 O O . SER A 1 174 ? 7.717 11.533 -28.322 1.00 76.31 174 SER A O 1
ATOM 1416 N N . ASN A 1 175 ? 6.066 11.130 -26.853 1.00 80.06 175 ASN A N 1
ATOM 1417 C CA . ASN A 1 175 ? 5.698 12.522 -26.608 1.00 80.06 175 ASN A CA 1
ATOM 1418 C C . ASN A 1 175 ? 6.588 13.202 -25.548 1.00 80.06 175 ASN A C 1
ATOM 1420 O O . ASN A 1 175 ? 6.475 14.411 -25.338 1.00 80.06 175 ASN A O 1
ATOM 1424 N N . TYR A 1 176 ? 7.463 12.452 -24.868 1.00 78.56 176 TYR A N 1
ATOM 1425 C CA . TYR A 1 176 ? 8.268 12.928 -23.741 1.00 78.56 176 TYR A CA 1
ATOM 1426 C C . TYR A 1 176 ? 9.738 12.485 -23.863 1.00 78.56 176 TYR A C 1
ATOM 1428 O O . TYR A 1 176 ? 10.137 11.472 -23.278 1.00 78.56 176 TYR A O 1
ATOM 1436 N N . PRO A 1 177 ? 10.586 13.255 -24.573 1.00 78.56 177 PRO A N 1
ATOM 1437 C CA . PRO A 1 177 ? 11.973 12.871 -24.854 1.00 78.56 177 PRO A CA 1
ATOM 1438 C C . PRO A 1 177 ? 12.835 12.681 -23.595 1.00 78.56 177 PRO A C 1
ATOM 1440 O O . PRO A 1 177 ? 13.790 11.911 -23.608 1.00 78.56 177 PRO A O 1
ATOM 1443 N N . ASP A 1 178 ? 12.480 13.319 -22.481 1.00 75.81 178 ASP A N 1
ATOM 1444 C CA . ASP A 1 178 ? 13.179 13.213 -21.198 1.00 75.81 178 ASP A CA 1
ATOM 1445 C C . ASP A 1 178 ? 12.989 11.861 -20.483 1.00 75.81 178 ASP A C 1
ATOM 1447 O O . ASP A 1 178 ? 13.715 11.574 -19.535 1.00 75.81 178 ASP A O 1
ATOM 1451 N N . ILE A 1 179 ? 12.052 11.015 -20.930 1.00 75.00 179 ILE A N 1
ATOM 1452 C CA . ILE A 1 179 ? 11.837 9.655 -20.395 1.00 75.00 179 ILE A CA 1
ATOM 1453 C C . ILE A 1 179 ? 12.108 8.545 -21.420 1.00 75.00 179 ILE A C 1
ATOM 1455 O O . ILE A 1 179 ? 11.904 7.373 -21.113 1.00 75.00 179 ILE A O 1
ATOM 1459 N N . HIS A 1 180 ? 12.619 8.882 -22.611 1.00 77.56 180 HIS A N 1
ATOM 1460 C CA . HIS A 1 180 ? 12.965 7.896 -23.644 1.00 77.56 180 HIS A CA 1
ATOM 1461 C C . HIS A 1 180 ? 14.022 6.888 -23.184 1.00 77.56 180 HIS A C 1
ATOM 1463 O O . HIS A 1 180 ? 13.971 5.728 -23.585 1.00 77.56 180 HIS A O 1
ATOM 1469 N N . PHE A 1 181 ? 14.948 7.305 -22.316 1.00 76.44 181 PHE A N 1
ATOM 1470 C CA . PHE A 1 181 ? 15.995 6.435 -21.772 1.00 76.44 181 PHE A CA 1
ATOM 1471 C C . PHE A 1 181 ? 15.423 5.176 -21.088 1.00 76.44 181 PHE A C 1
ATOM 1473 O O . PHE A 1 181 ? 16.041 4.117 -21.124 1.00 76.44 181 PHE A O 1
ATOM 1480 N N . LEU A 1 182 ? 14.190 5.249 -20.562 1.00 73.31 182 LEU A N 1
ATOM 1481 C CA . LEU A 1 182 ? 13.507 4.112 -19.940 1.00 73.31 182 LEU A CA 1
ATOM 1482 C C . LEU A 1 182 ? 13.270 2.938 -20.904 1.00 73.31 182 LEU A C 1
ATOM 1484 O O . LEU A 1 182 ? 13.145 1.808 -20.450 1.00 73.31 182 LEU A O 1
ATOM 1488 N N . VAL A 1 183 ? 13.195 3.184 -22.214 1.00 72.88 183 VAL A N 1
ATOM 1489 C CA . VAL A 1 183 ? 13.001 2.131 -23.227 1.00 72.88 183 VAL A CA 1
ATOM 1490 C C . VAL A 1 183 ? 14.323 1.438 -23.567 1.00 72.88 183 VAL A C 1
ATOM 1492 O O . VAL A 1 183 ? 14.335 0.249 -23.870 1.00 72.88 183 VAL A O 1
ATOM 1495 N N . TYR A 1 184 ? 15.439 2.166 -23.496 1.00 65.31 184 TYR A N 1
ATOM 1496 C CA . TYR A 1 184 ? 16.746 1.697 -23.962 1.00 65.31 184 TYR A CA 1
ATOM 1497 C C . TYR A 1 184 ? 17.577 1.005 -22.869 1.00 65.31 184 TYR A C 1
ATOM 1499 O O . TYR A 1 184 ? 18.378 0.127 -23.178 1.00 65.31 184 TYR A O 1
ATOM 1507 N N . ASP A 1 185 ? 17.356 1.338 -21.596 1.00 63.88 185 ASP A N 1
ATOM 1508 C CA . ASP A 1 185 ? 18.218 0.924 -20.477 1.00 63.88 185 ASP A CA 1
ATOM 1509 C C . ASP A 1 185 ? 17.733 -0.337 -19.716 1.00 63.88 185 ASP A C 1
ATOM 1511 O O . ASP A 1 185 ? 17.989 -0.497 -18.522 1.00 63.88 185 ASP A O 1
ATOM 1515 N N . ASN A 1 186 ? 17.055 -1.278 -20.392 1.00 64.94 186 ASN A N 1
ATOM 1516 C CA . ASN A 1 186 ? 16.548 -2.541 -19.810 1.00 64.94 186 ASN A CA 1
ATOM 1517 C C . ASN A 1 186 ? 15.625 -2.364 -18.581 1.00 64.94 186 ASN A C 1
ATOM 1519 O O . ASN A 1 186 ? 15.604 -3.201 -17.672 1.00 64.94 186 ASN A O 1
ATOM 1523 N N . TYR A 1 187 ? 14.835 -1.291 -18.541 1.00 69.56 187 TYR A N 1
ATOM 1524 C CA . TYR A 1 187 ? 13.823 -1.110 -17.503 1.00 69.56 187 TYR A CA 1
ATOM 1525 C C . TYR A 1 187 ? 12.552 -1.896 -17.801 1.00 69.56 187 TYR A C 1
ATOM 1527 O O . TYR A 1 187 ? 12.032 -1.888 -18.917 1.00 69.56 187 TYR A O 1
ATOM 1535 N N . THR A 1 188 ? 11.964 -2.480 -16.758 1.00 75.00 188 THR A N 1
ATOM 1536 C CA . THR A 1 188 ? 10.589 -2.960 -16.843 1.00 75.00 188 THR A CA 1
ATOM 1537 C C . THR A 1 188 ? 9.643 -1.776 -16.666 1.00 75.00 188 THR A C 1
ATOM 1539 O O . THR A 1 188 ? 9.458 -1.260 -15.560 1.00 75.00 188 THR A O 1
ATOM 1542 N N . ILE A 1 189 ? 9.026 -1.346 -17.764 1.00 74.44 189 ILE A N 1
ATOM 1543 C CA . ILE A 1 189 ? 8.085 -0.225 -17.777 1.00 74.44 189 ILE A CA 1
ATOM 1544 C C . ILE A 1 189 ? 6.632 -0.686 -17.877 1.00 74.44 189 ILE A C 1
ATOM 1546 O O . ILE A 1 189 ? 6.247 -1.583 -18.637 1.00 74.44 189 ILE A O 1
ATOM 1550 N N . THR A 1 190 ? 5.784 -0.012 -17.115 1.00 76.31 190 THR A N 1
ATOM 1551 C CA . THR A 1 190 ? 4.337 -0.163 -17.194 1.00 76.31 190 THR A CA 1
ATOM 1552 C C . THR A 1 190 ? 3.681 1.205 -17.131 1.00 76.31 190 THR A C 1
ATOM 1554 O O . THR A 1 190 ? 4.258 2.182 -16.655 1.00 76.31 190 THR A O 1
ATOM 1557 N N . GLY A 1 191 ? 2.460 1.296 -17.625 1.00 71.06 191 GLY A N 1
ATOM 1558 C CA . GLY A 1 191 ? 1.724 2.542 -17.594 1.00 71.06 191 GLY A CA 1
ATOM 1559 C C . GLY A 1 191 ? 0.261 2.339 -17.909 1.00 71.06 191 GLY A C 1
ATOM 1560 O O . GLY A 1 191 ? -0.193 1.223 -18.195 1.00 71.06 191 GLY A O 1
ATOM 1561 N N . ILE A 1 192 ? -0.466 3.446 -17.819 1.00 7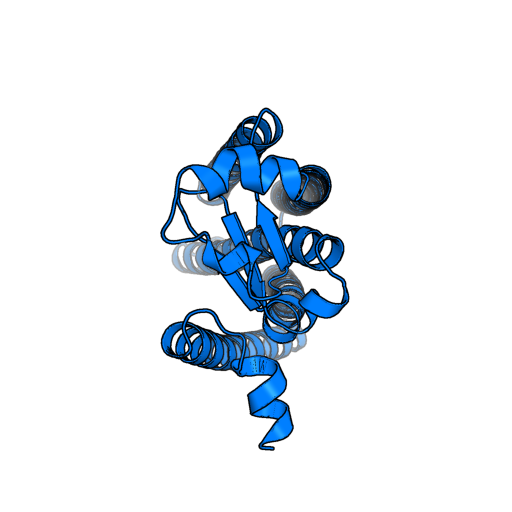0.56 192 ILE A N 1
ATOM 1562 C CA . ILE A 1 192 ? -1.903 3.491 -18.046 1.00 70.56 192 ILE A CA 1
ATOM 1563 C C . ILE A 1 192 ? -2.210 4.562 -19.088 1.00 70.56 192 ILE A C 1
ATOM 1565 O O . ILE A 1 192 ? -1.889 5.734 -18.913 1.00 70.56 192 ILE A O 1
ATOM 1569 N N . GLY A 1 193 ? -2.891 4.146 -20.141 1.00 66.06 193 GLY A N 1
ATOM 1570 C CA . GLY A 1 193 ? -3.275 4.942 -21.300 1.00 66.06 193 GLY A CA 1
ATOM 1571 C C . GLY A 1 193 ? -4.642 4.501 -21.825 1.00 66.06 193 GLY A C 1
ATOM 1572 O O . GLY A 1 193 ? -5.259 3.570 -21.294 1.00 66.06 193 GLY A O 1
ATOM 1573 N N . ASN A 1 194 ? -5.130 5.187 -22.853 1.00 68.25 194 ASN A N 1
ATOM 1574 C CA . ASN A 1 194 ? -6.364 4.852 -23.568 1.00 68.25 194 ASN A CA 1
ATOM 1575 C C . ASN A 1 194 ? -7.566 4.651 -22.614 1.00 68.25 194 ASN A C 1
ATOM 1577 O O . ASN A 1 194 ? -7.645 5.273 -21.549 1.00 68.25 194 ASN A O 1
ATOM 1581 N N . THR A 1 195 ? -8.521 3.791 -22.967 1.00 65.75 195 THR A N 1
ATOM 1582 C CA . THR A 1 195 ? -9.740 3.533 -22.172 1.00 65.75 195 THR A CA 1
ATOM 1583 C C . THR A 1 195 ? -9.461 2.937 -20.786 1.00 65.75 195 THR A C 1
ATOM 1585 O O . THR A 1 195 ? -10.261 3.094 -19.863 1.00 65.75 195 THR A O 1
ATOM 1588 N N . LYS A 1 196 ? -8.297 2.300 -20.596 1.00 69.81 196 LYS A N 1
ATOM 1589 C CA . LYS A 1 196 ? -7.844 1.811 -19.283 1.00 69.81 196 LYS A CA 1
ATOM 1590 C C . LYS A 1 196 ? -7.469 2.972 -18.356 1.00 69.81 196 LYS A C 1
ATOM 1592 O O . LYS A 1 196 ? -7.701 2.896 -17.153 1.00 69.81 196 LYS A O 1
ATOM 1597 N N . GLY A 1 197 ? -6.946 4.066 -18.914 1.00 68.06 197 GLY A N 1
ATOM 1598 C CA . GLY A 1 197 ? -6.591 5.288 -18.192 1.00 68.06 197 GLY A CA 1
ATOM 1599 C C . GLY A 1 197 ? -7.791 6.033 -17.620 1.00 68.06 197 GLY A C 1
ATOM 1600 O O . GLY A 1 197 ? -7.718 6.530 -16.498 1.00 68.06 197 GLY A O 1
ATOM 1601 N N . THR A 1 198 ? -8.899 6.093 -18.358 1.00 70.19 198 THR A N 1
ATOM 1602 C CA . THR A 1 198 ? -10.150 6.698 -17.879 1.00 70.19 198 THR A CA 1
ATOM 1603 C C . THR A 1 198 ? -10.833 5.818 -16.836 1.00 70.19 198 THR A C 1
ATOM 1605 O O . THR A 1 198 ? -11.213 6.322 -15.780 1.00 70.19 198 THR A O 1
ATOM 1608 N N . ALA A 1 199 ? -10.917 4.503 -17.075 1.00 69.50 199 ALA A N 1
ATOM 1609 C CA . ALA A 1 199 ? -11.475 3.548 -16.113 1.00 69.50 199 ALA A CA 1
ATOM 1610 C C . ALA A 1 199 ? -10.726 3.589 -14.771 1.00 69.50 199 ALA A C 1
ATOM 1612 O O . ALA A 1 199 ? -11.340 3.637 -13.706 1.00 69.50 199 ALA A O 1
ATOM 1613 N N . PHE A 1 200 ? -9.396 3.666 -14.827 1.00 69.69 200 PHE A N 1
ATOM 1614 C CA . PHE A 1 200 ? -8.537 3.817 -13.658 1.00 69.69 200 PHE A CA 1
ATOM 1615 C C . PHE A 1 200 ? -8.875 5.052 -12.814 1.00 69.69 200 PHE A C 1
ATOM 1617 O O . PHE A 1 200 ? -9.061 4.939 -11.602 1.00 69.69 200 PHE A O 1
ATOM 1624 N N . SER A 1 201 ? -8.980 6.227 -13.443 1.00 70.94 201 SER A N 1
ATOM 1625 C CA . SER A 1 201 ? -9.324 7.460 -12.732 1.00 70.94 201 SER A CA 1
ATOM 1626 C C . SER A 1 201 ? -10.705 7.367 -12.084 1.00 70.94 201 SER A C 1
ATOM 1628 O O . SER A 1 201 ? -10.848 7.751 -10.928 1.00 70.94 201 SER A O 1
ATOM 1630 N N . VAL A 1 202 ? -11.689 6.778 -12.771 1.00 73.56 202 VAL A N 1
ATOM 1631 C CA . VAL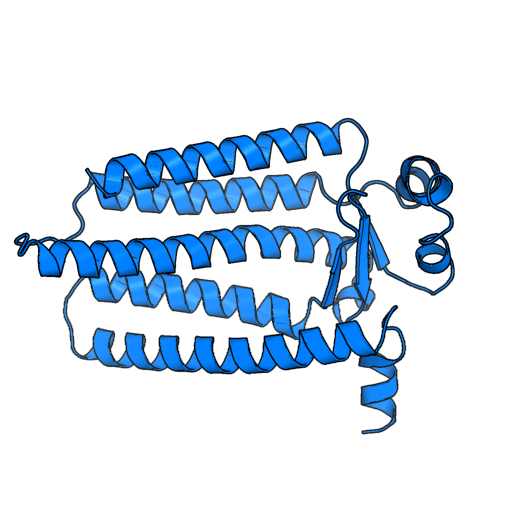 A 1 202 ? -13.035 6.558 -12.217 1.00 73.56 202 VAL A CA 1
ATOM 1632 C C . VAL A 1 202 ? -12.995 5.639 -10.992 1.00 73.56 202 VAL A C 1
ATOM 1634 O O . VAL A 1 202 ? -13.602 5.965 -9.972 1.00 73.56 202 VAL A O 1
ATOM 1637 N N . CYS A 1 203 ? -12.249 4.529 -11.044 1.00 70.88 203 CYS A N 1
ATOM 1638 C CA . CYS A 1 203 ? -12.100 3.622 -9.902 1.00 70.88 203 CYS A CA 1
ATOM 1639 C C . CYS A 1 203 ? -11.459 4.311 -8.686 1.00 70.88 203 CYS A C 1
ATOM 1641 O O . CYS A 1 203 ? -11.923 4.115 -7.561 1.00 70.88 203 CYS A O 1
ATOM 1643 N N . ILE A 1 204 ? -10.427 5.137 -8.896 1.00 71.50 204 ILE A N 1
ATOM 1644 C CA . ILE A 1 204 ? -9.796 5.908 -7.814 1.00 71.50 204 ILE A CA 1
ATOM 1645 C C . ILE A 1 204 ? -10.763 6.945 -7.246 1.00 71.50 204 ILE A C 1
ATOM 1647 O O . ILE A 1 204 ? -10.899 7.040 -6.030 1.00 71.50 204 ILE A O 1
ATOM 1651 N N . THR A 1 205 ? -11.470 7.699 -8.089 1.00 75.25 205 THR A N 1
ATOM 1652 C CA . THR A 1 205 ? -12.441 8.695 -7.620 1.00 75.25 205 THR A CA 1
ATOM 1653 C C . THR A 1 205 ? -13.551 8.042 -6.800 1.00 75.25 205 THR A C 1
ATOM 1655 O O . THR A 1 205 ? -13.863 8.518 -5.709 1.00 75.25 205 THR A O 1
ATOM 1658 N N . ALA A 1 206 ? -14.096 6.914 -7.264 1.00 71.81 206 ALA A N 1
ATOM 1659 C CA . ALA A 1 206 ? -15.073 6.138 -6.507 1.00 71.81 206 ALA A CA 1
ATOM 1660 C C . ALA A 1 206 ? -14.501 5.665 -5.157 1.00 71.81 206 ALA A C 1
ATOM 1662 O O . ALA A 1 206 ? -15.189 5.733 -4.139 1.00 71.81 206 ALA A O 1
ATOM 1663 N N . ALA A 1 207 ? -13.223 5.263 -5.124 1.00 68.31 207 ALA A N 1
ATOM 1664 C CA . ALA A 1 207 ? -12.539 4.887 -3.889 1.00 68.31 207 ALA A CA 1
ATOM 1665 C C . ALA A 1 207 ? -12.423 6.043 -2.900 1.00 68.31 207 ALA A C 1
ATOM 1667 O O . ALA A 1 207 ? -12.756 5.885 -1.727 1.00 68.31 207 ALA A O 1
ATOM 1668 N N . CYS A 1 208 ? -12.012 7.218 -3.372 1.00 68.50 208 CYS A N 1
ATOM 1669 C CA . CYS A 1 208 ? -11.931 8.410 -2.541 1.00 68.50 208 CYS A CA 1
ATOM 1670 C C . CYS A 1 208 ? -13.306 8.796 -1.983 1.00 68.50 208 CYS A C 1
ATOM 1672 O O . CYS A 1 208 ? -13.414 9.057 -0.788 1.00 68.50 208 CYS A O 1
ATOM 1674 N N . ILE A 1 209 ? -14.362 8.768 -2.805 1.00 71.19 209 ILE A N 1
ATOM 1675 C CA . ILE A 1 209 ? -15.736 9.065 -2.368 1.00 71.19 209 ILE A CA 1
ATOM 1676 C C . ILE A 1 209 ? -16.193 8.071 -1.296 1.00 71.19 209 ILE A C 1
ATOM 1678 O O . ILE A 1 209 ? -16.745 8.478 -0.275 1.00 71.19 209 ILE A O 1
ATOM 1682 N N . PHE A 1 210 ? -15.937 6.775 -1.488 1.00 70.81 210 PHE A N 1
ATOM 1683 C CA . PHE A 1 210 ? -16.272 5.758 -0.494 1.00 70.81 210 PHE A CA 1
ATOM 1684 C C . PHE A 1 210 ? -15.514 5.977 0.823 1.00 70.81 210 PHE A C 1
ATOM 1686 O O . PHE A 1 210 ? -16.129 5.952 1.886 1.00 70.81 210 PHE A O 1
ATOM 1693 N N . CYS A 1 211 ? -14.210 6.268 0.771 1.00 66.94 211 CYS A N 1
ATOM 1694 C CA . CYS A 1 211 ? -13.425 6.595 1.962 1.00 66.94 211 CYS A CA 1
ATOM 1695 C C . CYS A 1 211 ? -13.953 7.847 2.682 1.00 66.94 211 CYS A C 1
ATOM 1697 O O . CYS A 1 211 ? -14.056 7.837 3.906 1.00 66.94 211 CYS A O 1
ATOM 1699 N N . ILE A 1 212 ? -14.328 8.899 1.947 1.00 66.94 212 ILE A N 1
ATOM 1700 C CA . ILE A 1 212 ? -14.904 10.132 2.509 1.00 66.94 212 ILE A CA 1
ATOM 1701 C C . ILE A 1 212 ? -16.261 9.856 3.170 1.00 66.94 212 ILE A C 1
ATOM 1703 O O . ILE A 1 212 ? -16.504 10.301 4.289 1.00 66.94 212 ILE A O 1
ATOM 1707 N N . ASN A 1 213 ? -17.131 9.081 2.523 1.00 67.25 213 ASN A N 1
ATOM 1708 C CA . ASN A 1 213 ? -18.424 8.710 3.098 1.00 67.25 213 ASN A CA 1
ATOM 1709 C C . ASN A 1 213 ? -18.265 7.815 4.329 1.00 67.25 213 ASN A C 1
ATOM 1711 O O . ASN A 1 213 ? -18.958 8.006 5.325 1.00 67.25 213 ASN A O 1
ATOM 1715 N N . TYR A 1 214 ? -17.322 6.875 4.292 1.00 64.81 214 TYR A N 1
ATOM 1716 C CA . TYR A 1 214 ? -16.997 6.047 5.445 1.00 64.81 214 TYR A CA 1
ATOM 1717 C C . TYR A 1 214 ? -16.530 6.901 6.628 1.00 64.81 214 TYR A C 1
ATOM 1719 O O . TYR A 1 214 ? -17.024 6.719 7.736 1.00 64.81 214 TYR A O 1
ATOM 1727 N N . LEU A 1 215 ? -15.641 7.870 6.387 1.00 64.44 215 LEU A N 1
ATOM 1728 C CA . LEU A 1 215 ? -15.206 8.839 7.393 1.00 64.44 215 LEU A CA 1
ATOM 1729 C C . LEU A 1 215 ? -16.389 9.594 7.998 1.00 64.44 215 LEU A C 1
ATOM 1731 O O . LEU A 1 215 ? -16.532 9.631 9.217 1.00 64.44 215 LEU A O 1
ATOM 1735 N N . HIS A 1 216 ? -17.263 10.143 7.158 1.00 60.91 216 HIS A N 1
ATOM 1736 C CA . HIS A 1 216 ? -18.430 10.889 7.617 1.00 60.91 216 HIS A CA 1
ATOM 1737 C C . HIS A 1 216 ? -19.350 10.040 8.509 1.00 60.91 216 HIS A C 1
ATOM 1739 O O . HIS A 1 216 ? -19.772 10.492 9.566 1.00 60.91 216 HIS A O 1
ATOM 1745 N N . VAL A 1 217 ? -19.624 8.788 8.132 1.00 61.81 217 VAL A N 1
ATOM 1746 C CA . VAL A 1 217 ? -20.489 7.879 8.908 1.00 61.81 217 VAL A CA 1
ATOM 1747 C C . VAL A 1 217 ? -19.845 7.431 10.225 1.00 61.81 217 VAL A C 1
ATOM 1749 O O . VAL A 1 217 ? -20.554 7.094 11.167 1.00 61.81 217 VAL A O 1
ATOM 1752 N N . TYR A 1 218 ? -18.515 7.401 10.307 1.00 54.78 218 TYR A N 1
ATOM 1753 C CA . TYR A 1 218 ? -17.811 6.934 11.503 1.00 54.78 218 TYR A CA 1
ATOM 1754 C C . TYR A 1 218 ? -17.530 8.031 12.538 1.00 54.78 218 TYR A C 1
ATOM 1756 O O . TYR A 1 218 ? -17.338 7.710 13.713 1.00 54.78 218 TYR A O 1
ATOM 1764 N N . PHE A 1 219 ? -17.461 9.294 12.104 1.00 51.84 219 PHE A N 1
ATOM 1765 C CA . PHE A 1 219 ? -17.184 10.447 12.968 1.00 51.84 219 PHE A CA 1
ATOM 1766 C C . PHE A 1 219 ? -18.444 11.167 13.481 1.00 51.84 219 PHE A C 1
ATOM 1768 O O . PHE A 1 219 ? -18.335 11.919 14.451 1.00 51.84 219 PHE A O 1
ATOM 1775 N N . VAL A 1 220 ? -19.613 10.922 12.878 1.00 45.41 220 VAL A N 1
ATOM 1776 C CA . VAL A 1 220 ? -20.930 11.384 13.361 1.00 45.41 220 VAL A CA 1
ATOM 1777 C C . VAL A 1 220 ? -21.519 10.343 14.315 1.00 45.41 220 VAL A C 1
ATOM 1779 O O . VAL A 1 220 ? -21.794 10.695 15.488 1.00 45.41 220 VAL A O 1
#

Sequence (220 aa):
MYLFAKTIFSQCPNEGYCVGMTILSIIAMLVQLTLVFYLVKNYKRSNNDYIKFLTFTKISATIVYSYVSIFIEVRAFFPRKVIACYGLIRFVDRYGCRISMAFIIPAILCECLFILYAFNGQFNTLCRKKNFHQNNLVQKLSFALIFSYAAIIFFCFASYFGIGVDELTSDIISNYPDIHFLVYDNYTITGIGNTKGTAFSVCITAACIFCINYLHVYFV

Secondary structure (DSSP, 8-state):
-HHHHHHHTTT-SSHHHHHHHHHHHHHHHHHHHHHHHHHHHHHTT---HHHHHHHHHHHHHHHHHHHHHHH--EEEETTTTEEEE-SGGGGGHHHHHHHHHHHHHHHHHHHHHHHHHHHHHHHHHHTT-SSTTS--HHHHHHHHHHHHHHHHHHHHHHHHS---HHHHHHHTGGG-GGGTHHHHTT-EEEE--HHHHHHHHHHHHHHHHHHHHHHHHHH-

Foldseek 3Di:
DVVVCCQQQVLPPDSVVQVVVLVVLVVVLVVLVVVLVVLVVVVVVDPFQLSVVLNVLSVVLSVLSVCCSQAFDWDDPPPLQKIWTGGNLCVVFLLSNQLSVLSPVLSVLSVVVSVLSVVLVVVCVVVVPPPPSPQDPVRVVLVVVSVVLSVVSSVLSSVLKADPPVCCCVPGVVVPVPCVVCVVSSIRMIGGDDPSNVVNVVSVVVVVVSVVVSSVVSND

pLDDT: mean 74.35, std 11.61, range [28.19, 94.94]

Radius of gyration: 20.16 Å; chains: 1; bounding box: 53×24×57 Å